Protein AF-A0A7S2QDY3-F1 (afdb_monomer_lite)

Organism: NCBI:txid1333877

Secondary structure (DSSP, 8-state):
-HHHHHHHHHHHHT--------THHHHHHHHHHHHHHHHHHHHHHHHTTTTT--TTTHHHHHHHTSTTHHHHHHHHHHHHHHHHHHHHHHTSHHHHT-TTS-HHHHHHHHHHHHHHHHHHHHHHHHHHHHHHHHHHHHHHHSTTS----S---------HHHHHHHHHHHHHH-HHHHHHHHHHHHHHHHHHHHHHHHHHH--S-SHHHHHHHHHHHHHHHHHHHHHHHHHHHHHHHHHHHH-TTSTTS----TTS-SSSSSS---

Sequence (266 aa):
WLKLRQHVLRLVKNAPSRYSMIYCFKACGSACDGCGKCCDDACKACGSCCKCCTDACLLPCKVLDRPLGSYVLMTGLLNAPVAICAGLAAASPEVTECDSQPLQAFCAADAVLGVAHIAFAFYLQARLASGLHAGGALAAAGPHAPSAVGGAAQGRDLPSAELMRRAWEILMYDVGFCMYVLLFVGSFALQCVGITWISACDPDTALPAWAAALLLVFAFAAVNFAFLWYCAQMCGSCFDCLCPRRQRAPFMPSFVLGRAAGRAAR

Structure (mmCIF, N/CA/C/O backbone):
data_AF-A0A7S2QDY3-F1
#
_entry.id   AF-A0A7S2QDY3-F1
#
loop_
_atom_site.group_PDB
_atom_site.id
_atom_site.type_symbol
_atom_site.label_atom_id
_atom_site.label_alt_id
_atom_site.label_comp_id
_atom_site.label_asym_id
_atom_site.label_entity_id
_atom_site.label_seq_id
_atom_site.pdbx_PDB_ins_code
_atom_site.Cartn_x
_atom_site.Cartn_y
_atom_site.Cartn_z
_atom_site.occupancy
_atom_site.B_iso_or_equiv
_atom_site.auth_seq_id
_atom_site.auth_comp_id
_atom_site.auth_asym_id
_atom_site.auth_atom_id
_atom_site.pdbx_PDB_model_num
ATOM 1 N N . TRP A 1 1 ? 1.514 -6.340 -58.766 1.00 56.66 1 TRP A N 1
ATOM 2 C CA . TRP A 1 1 ? 1.965 -6.498 -57.366 1.00 56.66 1 TRP A CA 1
ATOM 3 C C . TRP A 1 1 ? 2.625 -5.244 -56.772 1.00 56.66 1 TRP A C 1
ATOM 5 O O . TRP A 1 1 ? 2.055 -4.681 -55.846 1.00 56.66 1 TRP A O 1
ATOM 15 N N . LEU A 1 2 ? 3.739 -4.715 -57.309 1.00 74.94 2 LEU A N 1
ATOM 16 C CA . LEU A 1 2 ? 4.382 -3.491 -56.769 1.00 74.94 2 LEU A CA 1
ATOM 17 C C . LEU A 1 2 ? 3.472 -2.242 -56.740 1.00 74.94 2 LEU A C 1
ATOM 19 O O . LEU A 1 2 ? 3.463 -1.511 -55.751 1.00 74.94 2 LEU A O 1
ATOM 23 N N . LYS A 1 3 ? 2.655 -2.028 -57.782 1.00 71.25 3 LYS A N 1
ATOM 24 C CA . LYS A 1 3 ? 1.682 -0.918 -57.825 1.00 71.25 3 LYS A CA 1
ATOM 25 C C . LYS A 1 3 ? 0.588 -1.039 -56.752 1.00 71.25 3 LYS A C 1
ATOM 27 O O . LYS A 1 3 ? 0.197 -0.030 -56.179 1.00 71.25 3 LYS A O 1
ATOM 32 N N . LEU A 1 4 ? 0.163 -2.263 -56.423 1.00 67.75 4 LEU A N 1
ATOM 33 C CA . LEU A 1 4 ? -0.840 -2.527 -55.384 1.00 67.75 4 LEU A CA 1
ATOM 34 C C . LEU A 1 4 ? -0.277 -2.215 -53.986 1.00 67.75 4 LEU A C 1
ATOM 36 O O . LEU A 1 4 ? -0.923 -1.535 -53.195 1.00 67.75 4 LEU A O 1
ATOM 40 N N . ARG A 1 5 ? 0.983 -2.596 -53.725 1.00 79.06 5 ARG A N 1
ATOM 41 C CA . ARG A 1 5 ? 1.688 -2.287 -52.468 1.00 79.06 5 ARG A CA 1
ATOM 42 C C . ARG A 1 5 ? 1.877 -0.778 -52.261 1.00 79.06 5 ARG A C 1
ATOM 44 O O . ARG A 1 5 ? 1.679 -0.283 -51.156 1.00 79.06 5 ARG A O 1
ATOM 51 N N . GLN A 1 6 ? 2.202 -0.030 -53.319 1.00 85.25 6 GLN A N 1
ATOM 52 C CA . GLN A 1 6 ? 2.302 1.435 -53.243 1.00 85.25 6 GLN A CA 1
ATOM 53 C C . GLN A 1 6 ? 0.950 2.129 -53.032 1.00 85.25 6 GLN A C 1
ATOM 55 O O . GLN A 1 6 ? 0.915 3.205 -52.434 1.00 85.25 6 GLN A O 1
ATOM 60 N N . HIS A 1 7 ? -0.148 1.541 -53.511 1.00 76.88 7 HIS A N 1
ATOM 61 C CA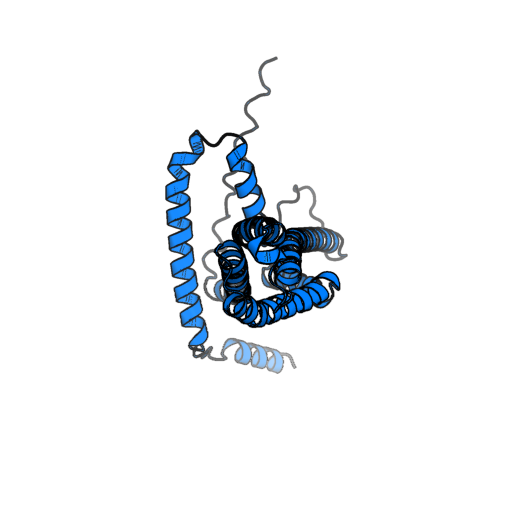 . HIS A 1 7 ? -1.487 2.092 -53.307 1.00 76.88 7 HIS A CA 1
ATOM 62 C C . HIS A 1 7 ? -1.994 1.846 -51.882 1.00 76.88 7 HIS A C 1
ATOM 64 O O . HIS A 1 7 ? -2.456 2.784 -51.238 1.00 76.88 7 HIS A O 1
ATOM 70 N N . VAL A 1 8 ? -1.783 0.643 -51.336 1.00 75.69 8 VAL A N 1
ATOM 71 C CA . VAL A 1 8 ? -2.109 0.328 -49.933 1.00 75.69 8 VAL A CA 1
ATOM 72 C C . VAL A 1 8 ? -1.314 1.218 -48.969 1.00 75.69 8 VAL A C 1
ATOM 74 O O . VAL A 1 8 ? -1.887 1.792 -48.050 1.00 75.69 8 VAL A O 1
ATOM 77 N N . LEU A 1 9 ? -0.019 1.446 -49.224 1.00 73.00 9 LEU A N 1
ATOM 78 C CA . LEU A 1 9 ? 0.796 2.350 -48.398 1.00 73.00 9 LEU A CA 1
ATOM 79 C C . LEU A 1 9 ? 0.363 3.823 -48.490 1.00 73.00 9 LEU A C 1
ATOM 81 O O . LEU A 1 9 ? 0.531 4.564 -47.523 1.00 73.00 9 LEU A O 1
ATOM 85 N N . ARG A 1 10 ? -0.201 4.262 -49.624 1.00 75.94 10 ARG A N 1
ATOM 86 C CA . ARG A 1 10 ? -0.782 5.610 -49.754 1.00 75.94 10 ARG A CA 1
ATOM 87 C C . ARG A 1 10 ? -2.113 5.738 -49.018 1.00 75.94 10 ARG A C 1
ATOM 89 O O . ARG A 1 10 ? -2.351 6.778 -48.416 1.00 75.94 10 ARG A O 1
ATOM 96 N N . LEU A 1 11 ? -2.938 4.693 -49.016 1.00 66.75 11 LEU A N 1
ATOM 97 C CA . LEU A 1 11 ? -4.200 4.679 -48.272 1.00 66.75 11 LEU A CA 1
ATOM 98 C C . LEU A 1 11 ? -3.969 4.661 -46.756 1.00 66.75 11 LEU A C 1
ATOM 100 O O . LEU A 1 11 ? -4.632 5.403 -46.041 1.00 66.75 11 LEU A O 1
ATOM 104 N N . VAL A 1 12 ? -2.964 3.921 -46.274 1.00 64.06 12 VAL A N 1
ATOM 105 C CA . VAL A 1 12 ? -2.571 3.939 -44.852 1.00 64.06 12 VAL A CA 1
ATOM 106 C C . VAL A 1 12 ? -2.029 5.313 -44.431 1.00 64.06 12 VAL A C 1
ATOM 108 O O . VAL A 1 12 ? -2.306 5.763 -43.325 1.00 64.06 12 VAL A O 1
ATOM 111 N N . LYS A 1 13 ? -1.301 6.018 -45.308 1.00 66.06 13 LYS A N 1
ATOM 112 C CA . LYS A 1 13 ? -0.766 7.362 -45.009 1.00 66.06 13 LYS A CA 1
ATOM 113 C C . LYS A 1 13 ? -1.806 8.482 -45.051 1.00 66.06 13 LYS A C 1
ATOM 115 O O . LYS A 1 13 ? -1.605 9.496 -44.392 1.00 66.06 13 LYS A O 1
ATOM 120 N N . ASN A 1 14 ? -2.881 8.311 -45.818 1.00 51.06 14 ASN A N 1
ATOM 121 C CA . ASN A 1 14 ? -3.901 9.342 -46.023 1.00 51.06 14 ASN A CA 1
ATOM 122 C C . ASN A 1 14 ? -5.196 9.078 -45.246 1.00 51.06 14 ASN A C 1
ATOM 124 O O . ASN A 1 14 ? -6.170 9.800 -45.451 1.00 51.06 14 ASN A O 1
ATOM 128 N N . ALA A 1 15 ? -5.230 8.071 -44.368 1.00 42.00 15 ALA A N 1
ATOM 129 C CA . ALA A 1 15 ? -6.352 7.874 -43.464 1.00 42.00 15 ALA A CA 1
ATOM 130 C C . ALA A 1 15 ? -6.460 9.103 -42.536 1.00 42.00 15 ALA A C 1
ATOM 132 O O . ALA A 1 15 ? -5.535 9.364 -41.761 1.00 42.00 15 ALA A O 1
ATOM 133 N N . PRO A 1 16 ? -7.539 9.903 -42.620 1.00 40.41 16 PRO A N 1
ATOM 134 C CA . PRO A 1 16 ? -7.694 11.066 -41.766 1.00 40.41 16 PRO A CA 1
ATOM 135 C C . PRO A 1 16 ? -7.832 10.602 -40.314 1.00 40.41 16 PRO A C 1
ATOM 137 O O . PRO A 1 16 ? -8.800 9.934 -39.954 1.00 40.41 16 PRO A O 1
ATOM 140 N N . SER A 1 17 ? -6.862 10.979 -39.476 1.00 42.16 17 SER A N 1
ATOM 141 C CA . SER A 1 17 ? -6.924 10.830 -38.021 1.00 42.16 17 SER A CA 1
ATOM 142 C C . SER A 1 17 ? -8.024 11.740 -37.468 1.00 42.16 17 SER A C 1
ATOM 144 O O . SER A 1 17 ? -7.783 12.864 -37.035 1.00 42.16 17 SER A O 1
ATOM 146 N N . ARG A 1 18 ? -9.274 11.279 -37.542 1.00 40.78 18 ARG A N 1
ATOM 147 C CA . ARG A 1 18 ? -10.390 11.830 -36.770 1.00 40.78 18 ARG A CA 1
ATOM 148 C C . ARG A 1 18 ? -10.654 10.915 -35.582 1.00 40.78 18 ARG A C 1
ATOM 150 O O . ARG A 1 18 ? -11.708 10.298 -35.481 1.00 40.78 18 ARG A O 1
ATOM 157 N N . TYR A 1 19 ? -9.688 10.839 -34.673 1.00 42.69 19 TYR A N 1
ATOM 158 C CA . TYR A 1 19 ? -9.983 10.428 -33.307 1.00 42.69 19 TYR A CA 1
ATOM 159 C C . TYR A 1 19 ? -10.616 11.632 -32.606 1.00 42.69 19 TYR A C 1
ATOM 161 O O . TYR A 1 19 ? -9.918 12.508 -32.100 1.00 42.69 19 TYR A O 1
ATOM 169 N N . SER A 1 20 ? -11.950 11.701 -32.601 1.00 38.06 20 SER A N 1
ATOM 170 C CA . SER A 1 20 ? -12.644 12.467 -31.565 1.00 38.06 20 SER A CA 1
ATOM 171 C C . SER A 1 20 ? -12.239 11.848 -30.232 1.00 38.06 20 SER A C 1
ATOM 173 O O . SER A 1 20 ? -12.639 10.726 -29.923 1.00 38.06 20 SER A O 1
ATOM 175 N N . MET A 1 21 ? -11.373 12.543 -29.491 1.00 36.16 21 MET A N 1
ATOM 176 C CA . MET A 1 21 ? -10.942 12.130 -28.161 1.00 36.16 21 MET A CA 1
ATOM 177 C C . MET A 1 21 ? -12.172 11.854 -27.294 1.00 36.16 21 MET A C 1
ATOM 179 O O . MET A 1 21 ? -12.998 12.737 -27.068 1.00 36.16 21 MET A O 1
ATOM 183 N N . ILE A 1 22 ? -12.280 10.618 -26.811 1.00 43.19 22 ILE A N 1
ATOM 184 C CA . ILE A 1 22 ? -13.264 10.208 -25.810 1.00 43.19 22 ILE A CA 1
ATOM 185 C C . ILE A 1 22 ? -13.051 11.104 -24.578 1.00 43.19 22 ILE A C 1
ATOM 187 O O . ILE A 1 22 ? -11.952 11.148 -24.025 1.00 43.19 22 ILE A O 1
ATOM 191 N N . TYR A 1 23 ? -14.087 11.836 -24.157 1.00 43.84 23 TYR A N 1
ATOM 192 C CA . TYR A 1 23 ? -14.016 12.877 -23.118 1.00 43.84 23 TYR A CA 1
ATOM 193 C C . TYR A 1 23 ? -13.440 12.405 -21.765 1.00 43.84 23 TYR A C 1
ATOM 195 O O . TYR A 1 23 ? -12.926 13.240 -21.020 1.00 43.84 23 TYR A O 1
ATOM 203 N N . CYS A 1 24 ? -13.426 11.096 -21.471 1.00 37.59 24 CYS A N 1
ATOM 204 C CA . CYS A 1 24 ? -12.728 10.524 -20.308 1.00 37.59 24 CYS A CA 1
ATOM 205 C C . CYS A 1 24 ? -11.244 10.923 -20.230 1.00 37.59 24 CYS A C 1
ATOM 207 O O . CYS A 1 24 ? -10.739 11.174 -19.140 1.00 37.59 24 CYS A O 1
ATOM 209 N N . PHE A 1 25 ? -10.547 11.061 -21.363 1.00 40.69 25 PHE A N 1
ATOM 210 C CA . PHE A 1 25 ? -9.119 11.408 -21.363 1.00 40.69 25 PHE A CA 1
ATOM 211 C C . PHE A 1 25 ? -8.847 12.896 -21.107 1.00 40.69 25 PHE A C 1
ATOM 213 O O . PHE A 1 25 ? -7.735 13.255 -20.724 1.00 40.69 25 PHE A O 1
ATOM 220 N N . LYS A 1 26 ? -9.854 13.773 -21.248 1.00 47.78 26 LYS A N 1
ATOM 221 C CA . LYS A 1 26 ? -9.711 15.199 -20.908 1.00 47.78 26 LYS A CA 1
ATOM 222 C C . LYS A 1 26 ? -9.622 15.401 -19.391 1.00 47.78 26 LYS A C 1
ATOM 224 O O . LYS A 1 26 ? -8.851 16.246 -18.946 1.00 47.78 26 LYS A O 1
ATOM 229 N N . ALA A 1 27 ? -10.338 14.579 -18.617 1.00 49.78 27 ALA A N 1
ATOM 230 C CA . ALA A 1 27 ? -10.238 14.549 -17.157 1.00 49.78 27 ALA A CA 1
ATOM 231 C C . ALA A 1 27 ? -8.862 14.040 -16.688 1.00 49.78 27 ALA A C 1
ATOM 233 O O . ALA A 1 27 ? -8.262 14.634 -15.792 1.00 49.78 27 ALA A O 1
ATOM 234 N N . CYS A 1 28 ? -8.316 13.009 -17.349 1.00 43.69 28 CYS A N 1
ATOM 235 C CA . CYS A 1 28 ? -6.941 12.557 -17.111 1.00 43.69 28 CYS A CA 1
ATOM 236 C C . CYS A 1 28 ? -5.916 13.653 -17.439 1.00 43.69 28 CYS A C 1
ATOM 238 O O . CYS A 1 28 ? -4.998 13.860 -16.656 1.00 43.69 28 CYS A O 1
ATOM 240 N N . GLY A 1 29 ? -6.101 14.402 -18.534 1.00 48.97 29 GLY A N 1
ATOM 241 C CA . GLY A 1 29 ? -5.249 15.548 -18.876 1.00 48.97 29 GLY A CA 1
ATOM 242 C C . GLY A 1 29 ? -5.226 16.626 -17.785 1.00 48.97 29 GLY A C 1
ATOM 243 O O . GLY A 1 29 ? -4.151 17.029 -17.351 1.00 48.97 29 GLY A O 1
ATOM 244 N N . SER A 1 30 ? -6.392 17.026 -17.262 1.00 53.69 30 SER A N 1
ATOM 245 C CA . SER A 1 30 ? -6.465 17.995 -16.155 1.00 53.69 30 SER A CA 1
ATOM 246 C C . SER A 1 30 ? -5.912 17.460 -14.829 1.00 53.69 30 SER A C 1
ATOM 248 O O . SER A 1 30 ? -5.337 18.226 -14.058 1.00 53.69 30 SER A O 1
ATOM 250 N N . ALA A 1 31 ? -6.056 16.157 -14.560 1.00 47.94 31 ALA A N 1
ATOM 251 C CA . ALA A 1 31 ? -5.457 15.522 -13.387 1.00 47.94 31 ALA A CA 1
ATOM 252 C C . ALA A 1 31 ? -3.922 15.498 -13.492 1.00 47.94 31 ALA A C 1
ATOM 254 O O . ALA A 1 31 ? -3.236 15.808 -12.520 1.00 47.94 31 ALA A O 1
ATOM 255 N N . CYS A 1 32 ? -3.379 15.220 -14.682 1.00 46.16 32 CYS A N 1
ATOM 256 C CA . CYS A 1 32 ? -1.941 15.277 -14.946 1.00 46.16 32 CYS A CA 1
ATOM 257 C C . CYS A 1 32 ? -1.373 16.702 -14.817 1.00 46.16 32 CYS A C 1
ATOM 259 O O . CYS A 1 32 ? -0.311 16.864 -14.218 1.00 46.16 32 CYS A O 1
ATOM 261 N N . ASP A 1 33 ? -2.085 17.731 -15.293 1.00 52.75 33 ASP A N 1
ATOM 262 C CA . ASP A 1 33 ? -1.679 19.138 -15.117 1.00 52.75 33 ASP A CA 1
ATOM 263 C C . ASP A 1 33 ? -1.683 19.562 -13.635 1.00 52.75 33 ASP A C 1
ATOM 265 O O . ASP A 1 33 ? -0.814 20.321 -13.194 1.00 52.75 33 ASP A O 1
ATOM 269 N N . GLY A 1 34 ? -2.638 19.054 -12.846 1.00 49.88 34 GLY A N 1
ATOM 270 C CA . GLY A 1 34 ? -2.688 19.253 -11.394 1.00 49.88 34 GLY A CA 1
ATOM 271 C C . GLY A 1 34 ? -1.523 18.577 -10.664 1.00 49.88 34 GLY A C 1
ATOM 272 O O . GLY A 1 34 ? -0.852 19.214 -9.852 1.00 49.88 34 GLY A O 1
ATOM 273 N N . CYS A 1 35 ? -1.226 17.317 -11.002 1.00 44.28 35 CYS A N 1
ATOM 274 C CA . CYS A 1 35 ? -0.083 16.588 -10.448 1.00 44.28 35 CYS A CA 1
ATOM 275 C C . CYS A 1 35 ? 1.255 17.255 -10.792 1.00 44.28 35 CYS A C 1
ATOM 277 O O . CYS A 1 35 ? 2.121 17.339 -9.925 1.00 44.28 35 CYS A O 1
ATOM 279 N N . GLY A 1 36 ? 1.408 17.779 -12.015 1.00 46.19 36 GLY A N 1
ATOM 280 C CA . GLY A 1 36 ? 2.605 18.519 -12.426 1.00 46.19 36 GLY A CA 1
ATOM 281 C C . GLY A 1 36 ? 2.873 19.732 -11.532 1.00 46.19 36 GLY A C 1
ATOM 282 O O . GLY A 1 36 ? 3.984 19.894 -11.036 1.00 46.19 36 GLY A O 1
ATOM 283 N N . LYS A 1 37 ? 1.835 20.521 -11.224 1.00 51.59 37 LYS A N 1
ATOM 284 C CA . LYS A 1 37 ? 1.952 21.675 -10.315 1.00 51.59 37 LYS A CA 1
ATOM 285 C C . LYS A 1 37 ? 2.251 21.266 -8.871 1.00 51.59 37 LYS A C 1
ATOM 287 O O . LYS A 1 37 ? 3.118 21.872 -8.252 1.00 51.59 37 LYS A O 1
ATOM 292 N N . CYS A 1 38 ? 1.601 20.220 -8.350 1.00 45.16 38 CYS A N 1
ATOM 293 C CA . CYS A 1 38 ? 1.910 19.700 -7.011 1.00 45.16 38 CYS A CA 1
ATOM 294 C C . CYS A 1 38 ? 3.358 19.203 -6.898 1.00 45.16 38 CYS A C 1
ATOM 296 O O . CYS A 1 38 ? 4.005 19.457 -5.884 1.00 45.16 38 CYS A O 1
ATOM 298 N N . CYS A 1 39 ? 3.880 18.525 -7.924 1.00 45.97 39 CYS A N 1
ATOM 299 C CA . CYS A 1 39 ? 5.280 18.107 -7.962 1.00 45.97 39 CYS A CA 1
ATOM 300 C C . CYS A 1 39 ? 6.228 19.305 -8.059 1.00 45.97 39 CYS A C 1
ATOM 302 O O . CYS A 1 39 ? 7.191 19.360 -7.302 1.00 45.97 39 CYS A O 1
ATOM 304 N N . ASP A 1 40 ? 5.940 20.287 -8.915 1.00 52.84 40 ASP A N 1
ATOM 305 C CA . ASP A 1 40 ? 6.757 21.497 -9.035 1.00 52.84 40 ASP A CA 1
ATOM 306 C C . ASP A 1 40 ? 6.798 22.290 -7.722 1.00 52.84 40 ASP A C 1
ATOM 308 O O . ASP A 1 40 ? 7.857 22.772 -7.322 1.00 52.84 40 ASP A O 1
ATOM 312 N N . ASP A 1 41 ? 5.672 22.402 -7.018 1.00 58.19 41 ASP A N 1
ATOM 313 C CA . ASP A 1 41 ? 5.590 23.139 -5.757 1.00 58.19 41 ASP A CA 1
ATOM 314 C C . ASP A 1 41 ? 6.217 22.358 -4.590 1.00 58.19 41 ASP A C 1
ATOM 316 O O . ASP A 1 41 ? 6.924 22.950 -3.770 1.00 58.19 41 ASP A O 1
ATOM 320 N N . ALA A 1 42 ? 6.091 21.025 -4.566 1.00 50.44 42 ALA A N 1
ATOM 321 C CA . ALA A 1 42 ? 6.835 20.168 -3.639 1.00 50.44 42 ALA A CA 1
ATOM 322 C C . ALA A 1 42 ? 8.355 20.227 -3.893 1.00 50.44 42 ALA A C 1
ATOM 324 O O . ALA A 1 42 ? 9.149 20.300 -2.950 1.00 50.44 42 ALA A O 1
ATOM 325 N N . CYS A 1 43 ? 8.780 20.265 -5.159 1.00 51.00 43 CYS A N 1
ATOM 326 C CA . CYS A 1 43 ? 10.183 20.419 -5.539 1.00 51.00 43 CYS A CA 1
ATOM 327 C C . CYS A 1 43 ? 10.726 21.812 -5.191 1.00 51.00 43 CYS A C 1
ATOM 329 O O . CYS A 1 43 ? 11.856 21.915 -4.716 1.00 51.00 43 CYS A O 1
ATOM 331 N N . LYS A 1 44 ? 9.934 22.881 -5.348 1.00 59.16 44 LYS A N 1
ATOM 332 C CA . LYS A 1 44 ? 10.308 24.235 -4.894 1.00 59.16 44 LYS A CA 1
ATOM 333 C C . LYS A 1 44 ? 10.430 24.310 -3.372 1.00 59.16 44 LYS A C 1
ATOM 335 O O . LYS A 1 44 ? 11.382 24.917 -2.881 1.00 59.16 44 LYS A O 1
ATOM 340 N N . ALA A 1 45 ? 9.530 23.652 -2.636 1.00 55.12 45 ALA A N 1
ATOM 341 C CA . ALA A 1 45 ? 9.620 23.529 -1.181 1.00 55.12 45 ALA A CA 1
ATOM 342 C C . A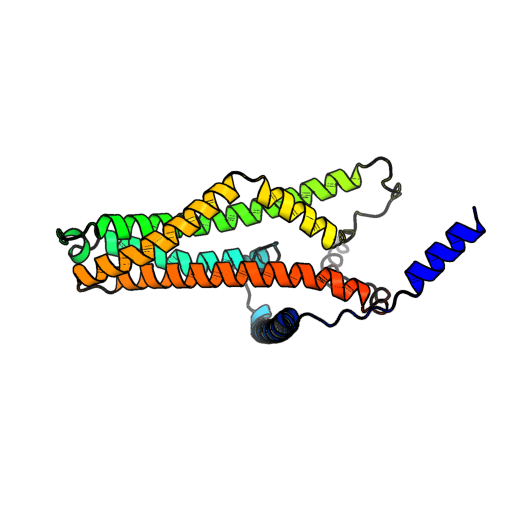LA A 1 45 ? 10.877 22.746 -0.744 1.00 55.12 45 ALA A C 1
ATOM 344 O O . ALA A 1 45 ? 11.529 23.110 0.232 1.00 55.12 45 ALA A O 1
ATOM 345 N N . CYS A 1 46 ? 11.290 21.726 -1.508 1.00 49.69 46 CYS A N 1
ATOM 346 C CA . CYS A 1 46 ? 12.536 20.988 -1.262 1.00 49.69 46 CYS A CA 1
ATOM 347 C C . CYS A 1 46 ? 13.811 21.725 -1.717 1.00 49.69 46 CYS A C 1
ATOM 349 O O . CYS A 1 46 ? 14.881 21.501 -1.145 1.00 49.69 46 CYS A O 1
ATOM 351 N N . GLY A 1 47 ? 13.732 22.619 -2.708 1.00 47.53 47 GLY A N 1
ATOM 352 C CA . GLY A 1 47 ? 14.884 23.332 -3.281 1.00 47.53 47 GLY A CA 1
ATOM 353 C C . GLY A 1 47 ? 15.641 24.222 -2.287 1.00 47.53 47 GLY A C 1
ATOM 354 O O . GLY A 1 47 ? 16.837 24.455 -2.453 1.00 47.53 47 GLY A O 1
ATOM 355 N N . SER A 1 48 ? 14.977 24.661 -1.215 1.00 49.41 48 SER A N 1
ATOM 356 C CA . SER A 1 48 ? 15.593 25.395 -0.099 1.00 49.41 48 SER A CA 1
ATOM 357 C C . SER A 1 48 ? 16.007 24.492 1.077 1.00 49.41 48 SER A C 1
ATOM 359 O O . SER A 1 48 ? 16.833 24.899 1.890 1.00 49.41 48 SER A O 1
ATOM 361 N N . CYS A 1 49 ? 15.527 23.243 1.129 1.00 44.12 49 CYS A N 1
ATOM 362 C CA . CYS A 1 49 ? 15.870 22.249 2.156 1.00 44.12 49 CYS A CA 1
ATOM 363 C C . CYS A 1 49 ? 17.124 21.416 1.795 1.00 44.12 49 CYS A C 1
ATOM 365 O O . CYS A 1 49 ? 17.858 20.959 2.670 1.00 44.12 49 CYS A O 1
ATOM 367 N N . CYS A 1 50 ? 17.442 21.293 0.500 1.00 43.38 50 CYS A N 1
ATOM 368 C CA . CYS A 1 50 ? 18.468 20.384 -0.034 1.00 43.38 50 CYS A CA 1
ATOM 369 C C . CYS A 1 50 ? 19.927 20.667 0.398 1.00 43.38 50 CYS A C 1
ATOM 371 O O . CYS A 1 50 ? 20.796 19.827 0.183 1.00 43.38 50 CYS A O 1
ATOM 373 N N . LYS A 1 51 ? 20.225 21.809 1.037 1.00 48.44 51 LYS A N 1
ATOM 374 C CA . LYS A 1 51 ? 21.550 22.061 1.645 1.00 48.44 51 LYS A CA 1
ATOM 375 C C . LYS A 1 51 ? 21.691 21.516 3.074 1.00 48.44 51 LYS A C 1
ATOM 377 O O . LYS A 1 51 ? 22.817 21.334 3.520 1.00 48.44 51 LYS A O 1
ATOM 382 N N . CYS A 1 52 ? 20.583 21.230 3.762 1.00 42.75 52 CYS A N 1
ATOM 383 C CA . CYS A 1 52 ? 20.565 20.688 5.130 1.00 42.75 52 CYS A CA 1
ATOM 384 C C . CYS A 1 52 ? 20.155 19.208 5.196 1.00 42.75 52 CYS A C 1
ATOM 386 O O . CYS A 1 52 ? 20.140 18.624 6.277 1.00 42.75 52 CYS A O 1
ATOM 388 N N . CYS A 1 53 ? 19.832 18.591 4.058 1.00 43.12 53 CYS A N 1
ATOM 389 C CA . CYS A 1 53 ? 19.458 17.185 3.959 1.00 43.12 53 CYS A CA 1
ATOM 390 C C . CYS A 1 53 ? 20.679 16.266 4.148 1.00 43.12 53 CYS A C 1
ATOM 392 O O . CYS A 1 53 ? 21.260 15.764 3.188 1.00 43.12 53 CYS A O 1
ATOM 394 N N . THR A 1 54 ? 21.051 16.047 5.408 1.00 53.28 54 THR A N 1
ATOM 395 C CA . THR A 1 54 ? 21.827 14.892 5.880 1.00 53.28 54 THR A CA 1
ATOM 396 C C . THR A 1 54 ? 21.102 13.569 5.562 1.00 53.28 54 THR A C 1
ATOM 398 O O . THR A 1 54 ? 19.958 13.565 5.095 1.00 53.28 54 THR A O 1
ATOM 401 N N . ASP A 1 55 ? 21.771 12.434 5.803 1.00 53.41 55 ASP A N 1
ATOM 402 C CA . ASP A 1 55 ? 21.410 11.067 5.374 1.00 53.41 55 ASP A CA 1
ATOM 403 C C . ASP A 1 55 ? 19.935 10.637 5.558 1.00 53.41 55 ASP A C 1
ATOM 405 O O . ASP A 1 55 ? 19.458 9.755 4.841 1.00 53.41 55 ASP A O 1
ATOM 409 N N . ALA A 1 56 ? 19.173 11.282 6.448 1.00 51.38 56 ALA A N 1
ATOM 410 C CA . ALA A 1 56 ? 17.751 11.013 6.675 1.00 51.38 56 ALA A CA 1
ATOM 411 C C . ALA A 1 56 ? 16.845 11.339 5.467 1.00 51.38 56 ALA A C 1
ATOM 413 O O . ALA A 1 56 ? 15.889 10.610 5.204 1.00 51.38 56 ALA A O 1
ATOM 414 N N . CYS A 1 57 ? 17.147 12.384 4.686 1.00 55.03 57 CYS A N 1
ATOM 415 C CA . CYS A 1 57 ? 16.368 12.725 3.483 1.00 55.03 57 CYS A CA 1
ATOM 416 C C . CYS A 1 57 ? 16.741 11.877 2.257 1.00 55.03 57 CYS A C 1
ATOM 418 O O . CYS A 1 57 ? 15.990 11.838 1.284 1.00 55.03 57 CYS A O 1
ATOM 420 N N . LEU A 1 58 ? 17.868 11.156 2.290 1.00 60.09 58 LEU A N 1
ATOM 421 C CA . LEU A 1 58 ? 18.244 10.259 1.194 1.00 60.09 58 LEU A CA 1
ATOM 422 C C . LEU A 1 58 ? 17.354 9.014 1.131 1.00 60.09 58 LEU A C 1
ATOM 424 O O . LEU A 1 58 ? 17.228 8.423 0.056 1.00 60.09 58 LEU A O 1
ATOM 428 N N . LEU A 1 59 ? 16.741 8.606 2.250 1.00 66.50 59 LEU A N 1
ATOM 429 C CA . LEU A 1 59 ? 15.929 7.390 2.291 1.00 66.50 59 LEU A CA 1
ATOM 430 C C . LEU A 1 59 ? 14.646 7.522 1.447 1.00 66.50 59 LEU A C 1
ATOM 432 O O . LEU A 1 59 ? 14.464 6.695 0.552 1.00 66.50 59 LEU A O 1
ATOM 436 N N . PRO A 1 60 ? 13.793 8.553 1.638 1.00 66.75 60 PRO A N 1
ATOM 437 C CA . PRO A 1 60 ? 12.579 8.714 0.836 1.00 66.75 60 PRO A CA 1
ATOM 438 C C . PRO A 1 60 ? 12.881 8.990 -0.639 1.00 66.75 60 PRO A C 1
ATOM 440 O O . PRO A 1 60 ? 12.232 8.415 -1.510 1.00 66.75 60 PRO A O 1
ATOM 443 N N . CYS A 1 61 ? 13.910 9.793 -0.936 1.00 70.12 61 CYS A N 1
ATOM 444 C CA . CYS A 1 61 ? 14.298 10.102 -2.315 1.00 70.12 61 CYS A CA 1
ATOM 445 C C . CYS A 1 61 ? 14.691 8.839 -3.095 1.00 70.12 61 CYS A C 1
ATOM 447 O O . CYS A 1 61 ? 14.181 8.609 -4.187 1.00 70.12 61 CYS A O 1
ATOM 449 N N . LYS A 1 62 ? 15.489 7.945 -2.493 1.00 75.19 62 LYS A N 1
ATOM 450 C CA . LYS A 1 62 ? 15.849 6.664 -3.126 1.00 75.19 62 LYS A CA 1
ATOM 451 C C . LYS A 1 62 ? 14.655 5.736 -3.354 1.00 75.19 62 LYS A C 1
ATOM 453 O O . LYS A 1 62 ? 14.706 4.901 -4.257 1.00 75.19 62 LYS A O 1
ATOM 458 N N . VAL A 1 63 ? 13.615 5.822 -2.522 1.00 78.88 63 VAL A N 1
ATOM 459 C CA . VAL A 1 63 ? 12.382 5.043 -2.714 1.00 78.88 63 VAL A CA 1
ATOM 460 C C . VAL A 1 63 ? 11.570 5.615 -3.873 1.00 78.88 63 VAL A C 1
ATOM 462 O O . VAL A 1 63 ? 11.043 4.835 -4.664 1.00 78.88 63 VAL A O 1
ATOM 465 N N . LEU A 1 64 ? 11.509 6.943 -4.008 1.00 78.81 64 LEU A N 1
ATOM 466 C CA . LEU A 1 64 ? 10.789 7.632 -5.084 1.00 78.81 64 LEU A CA 1
ATOM 467 C C . LEU A 1 64 ? 11.426 7.438 -6.467 1.00 78.81 64 LEU A C 1
ATOM 469 O O . LEU A 1 64 ? 10.695 7.391 -7.452 1.00 78.81 64 LEU A O 1
ATOM 473 N N . ASP A 1 65 ? 12.744 7.239 -6.538 1.00 77.62 65 ASP A N 1
ATOM 474 C CA . ASP A 1 65 ? 13.456 6.958 -7.797 1.00 77.62 65 ASP A CA 1
ATOM 475 C C . ASP A 1 65 ? 13.112 5.582 -8.405 1.00 77.62 65 ASP A C 1
ATOM 477 O O . ASP A 1 65 ? 13.476 5.276 -9.543 1.00 77.62 65 ASP A O 1
ATOM 481 N N . ARG A 1 66 ? 12.427 4.713 -7.653 1.00 83.12 66 ARG A N 1
ATOM 482 C CA . ARG A 1 66 ? 12.035 3.373 -8.100 1.00 83.12 66 ARG A CA 1
ATOM 483 C C . ARG A 1 66 ? 10.620 3.372 -8.688 1.00 83.12 66 ARG A C 1
ATOM 485 O O . ARG A 1 66 ? 9.760 4.128 -8.228 1.00 83.12 66 ARG A O 1
ATOM 492 N N . PRO A 1 67 ? 10.312 2.459 -9.633 1.00 82.38 67 PRO A N 1
ATOM 493 C CA . PRO A 1 67 ? 8.932 2.252 -10.066 1.00 82.38 67 PRO A CA 1
ATOM 494 C C . PRO A 1 67 ? 8.047 1.955 -8.843 1.00 82.38 67 PRO A C 1
ATOM 496 O O . PRO A 1 67 ? 8.453 1.208 -7.953 1.00 82.38 67 PRO A O 1
ATOM 499 N N . LEU A 1 68 ? 6.865 2.582 -8.778 1.00 89.75 68 LEU A N 1
ATOM 500 C CA . LEU A 1 68 ? 5.934 2.542 -7.632 1.00 89.75 68 LEU A CA 1
ATOM 501 C C . LEU A 1 68 ? 6.444 3.145 -6.311 1.00 89.75 68 LEU A C 1
ATOM 503 O O . LEU A 1 68 ? 5.815 2.943 -5.276 1.00 89.75 68 LEU A O 1
ATOM 507 N N . GLY A 1 69 ? 7.522 3.932 -6.315 1.00 90.50 69 GLY A N 1
ATOM 508 C CA . GLY A 1 69 ? 8.020 4.590 -5.102 1.00 90.50 69 GLY A CA 1
ATOM 509 C C . GLY A 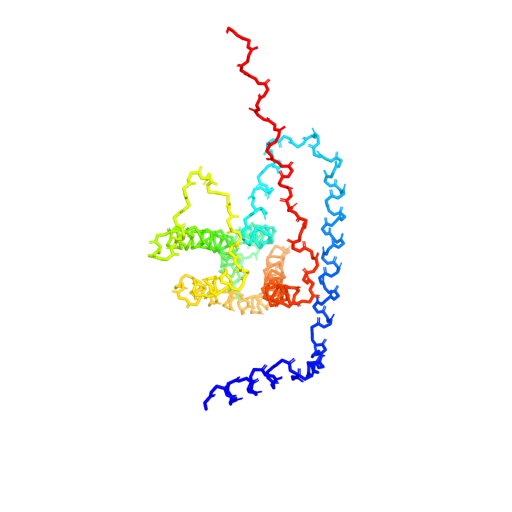1 69 ? 6.960 5.390 -4.341 1.00 90.50 69 GLY A C 1
ATOM 510 O O . GLY A 1 69 ? 6.832 5.266 -3.124 1.00 90.50 69 GLY A O 1
ATOM 511 N N . SER A 1 70 ? 6.136 6.149 -5.067 1.00 89.88 70 SER A N 1
ATOM 512 C CA . SER A 1 70 ? 5.021 6.911 -4.495 1.00 89.88 70 SER A CA 1
ATOM 513 C C . SER A 1 70 ? 3.933 6.022 -3.882 1.00 89.88 70 SER A C 1
ATOM 515 O O . SER A 1 70 ? 3.399 6.367 -2.830 1.00 89.88 70 SER A O 1
ATOM 517 N N . TYR A 1 71 ? 3.645 4.860 -4.477 1.00 93.69 71 TYR A N 1
ATOM 518 C CA . TYR A 1 71 ? 2.705 3.885 -3.917 1.00 93.69 71 TYR A CA 1
ATOM 519 C C . TYR A 1 71 ? 3.213 3.296 -2.602 1.00 93.69 71 TYR A C 1
ATOM 521 O O . TYR A 1 71 ? 2.454 3.200 -1.640 1.00 93.69 71 TYR A O 1
ATOM 529 N N . VAL A 1 72 ? 4.499 2.938 -2.534 1.00 95.56 72 VAL A N 1
ATOM 530 C CA . VAL A 1 72 ? 5.126 2.421 -1.307 1.00 95.56 72 VAL A CA 1
ATOM 531 C C . VAL A 1 72 ? 5.067 3.460 -0.192 1.00 95.56 72 VAL A C 1
ATOM 533 O O . VAL A 1 72 ? 4.661 3.136 0.923 1.00 95.56 72 VAL A O 1
ATOM 536 N N . LEU A 1 73 ? 5.402 4.717 -0.502 1.00 93.81 73 LEU A N 1
ATOM 537 C CA . LEU A 1 73 ? 5.341 5.813 0.464 1.00 93.81 73 LEU A CA 1
ATOM 538 C C . LEU A 1 73 ? 3.910 6.041 0.973 1.00 93.81 73 LEU A C 1
ATOM 540 O O . LEU A 1 73 ? 3.697 6.098 2.181 1.00 93.81 73 LEU A O 1
ATOM 544 N N . MET A 1 74 ? 2.932 6.120 0.066 1.00 95.38 74 MET A N 1
ATOM 545 C CA . MET A 1 74 ? 1.514 6.265 0.411 1.00 95.38 74 MET A CA 1
ATOM 546 C C . MET A 1 74 ? 1.018 5.094 1.268 1.00 95.38 74 MET A C 1
ATOM 548 O O . MET A 1 74 ? 0.344 5.307 2.273 1.00 95.38 74 MET A O 1
ATOM 552 N N . THR A 1 75 ? 1.381 3.863 0.899 1.00 96.75 75 THR A N 1
ATOM 553 C CA . THR A 1 75 ? 0.990 2.658 1.641 1.00 96.75 75 THR A CA 1
ATOM 554 C C . THR A 1 75 ? 1.565 2.686 3.050 1.00 96.75 75 THR A C 1
ATOM 556 O O . THR A 1 75 ? 0.817 2.474 3.998 1.00 96.75 75 THR A O 1
ATOM 559 N N . GLY A 1 76 ? 2.854 3.003 3.205 1.00 96.50 76 GLY A N 1
ATOM 560 C CA . GLY A 1 76 ? 3.495 3.141 4.513 1.00 96.50 76 GLY A CA 1
ATOM 561 C C . GLY A 1 76 ? 2.863 4.239 5.367 1.00 96.50 76 GLY A C 1
ATOM 562 O O . GLY A 1 76 ? 2.548 3.999 6.530 1.00 96.50 76 GLY A O 1
ATOM 563 N N . LEU A 1 77 ? 2.621 5.414 4.778 1.00 95.88 77 LEU A N 1
ATOM 564 C CA . LEU A 1 77 ? 2.049 6.567 5.474 1.00 95.88 77 LEU A CA 1
ATOM 565 C C . LEU A 1 77 ? 0.641 6.289 6.013 1.00 95.88 77 LEU A C 1
ATOM 567 O O . LEU A 1 77 ? 0.326 6.720 7.116 1.00 95.88 77 LEU A O 1
ATOM 571 N N . LEU A 1 78 ? -0.195 5.580 5.251 1.00 97.50 78 LEU A N 1
ATOM 572 C CA . LEU A 1 78 ? -1.574 5.297 5.654 1.00 97.50 78 LEU A CA 1
ATOM 573 C C . LEU A 1 78 ? -1.697 4.029 6.508 1.00 97.50 78 LEU A C 1
ATOM 575 O O . LEU A 1 78 ? -2.469 4.023 7.459 1.00 97.50 78 LEU A O 1
ATOM 579 N N . ASN A 1 79 ? -0.929 2.972 6.224 1.00 98.12 79 ASN A N 1
ATOM 580 C CA . ASN A 1 79 ? -1.102 1.678 6.895 1.00 98.12 79 ASN A CA 1
ATOM 581 C C . ASN A 1 79 ? -0.249 1.506 8.160 1.00 98.12 79 ASN A C 1
ATOM 583 O O . ASN A 1 79 ? -0.598 0.682 9.003 1.00 98.12 79 ASN A O 1
ATOM 587 N N . ALA A 1 80 ? 0.841 2.263 8.344 1.00 97.81 80 ALA A N 1
ATOM 588 C CA . ALA A 1 80 ? 1.604 2.182 9.594 1.00 97.81 80 ALA A CA 1
ATOM 589 C C . ALA A 1 80 ? 0.799 2.724 10.792 1.00 97.81 80 ALA A C 1
ATOM 591 O O . ALA A 1 80 ? 0.733 2.030 11.809 1.00 97.81 80 ALA A O 1
ATOM 592 N N . PRO A 1 81 ? 0.110 3.881 10.687 1.00 98.12 81 PRO A N 1
ATOM 593 C CA . PRO A 1 81 ? -0.813 4.321 11.728 1.00 98.12 81 PRO A CA 1
ATOM 594 C C . PRO A 1 81 ? -1.970 3.343 11.939 1.00 98.12 81 PRO A C 1
ATOM 596 O O . PRO A 1 81 ? -2.325 3.104 13.085 1.00 98.12 81 PRO A O 1
ATOM 599 N N . VAL A 1 82 ? -2.505 2.720 10.877 1.00 98.31 82 VAL A N 1
ATOM 600 C CA . VAL A 1 82 ? -3.530 1.666 11.018 1.00 98.31 82 VAL A CA 1
ATOM 601 C C . VAL A 1 82 ? -3.019 0.530 11.893 1.00 98.31 82 VAL A C 1
ATOM 603 O O . VAL A 1 82 ? -3.675 0.183 12.869 1.00 98.31 82 VAL A O 1
ATOM 606 N N . ALA A 1 83 ? -1.828 -0.002 11.599 1.00 98.25 83 ALA A N 1
ATOM 607 C CA . ALA A 1 83 ? -1.258 -1.108 12.361 1.00 98.25 83 ALA A CA 1
ATOM 608 C C . ALA A 1 83 ? -1.069 -0.762 13.847 1.00 98.25 83 ALA A C 1
ATOM 610 O O . ALA A 1 83 ? -1.367 -1.577 14.719 1.00 98.25 83 ALA A O 1
ATOM 611 N N . ILE A 1 84 ? -0.618 0.462 14.137 1.00 98.19 84 ILE A N 1
ATOM 612 C CA . ILE A 1 84 ? -0.418 0.948 15.507 1.00 98.19 84 ILE A CA 1
ATOM 613 C C . ILE A 1 84 ? -1.763 1.163 16.211 1.00 98.19 84 ILE A C 1
ATOM 615 O O . ILE A 1 84 ? -1.970 0.620 17.292 1.00 98.19 84 ILE A O 1
ATOM 619 N N . CYS A 1 85 ? -2.685 1.924 15.614 1.00 98.25 85 CYS A N 1
ATOM 620 C CA . CYS A 1 85 ? -3.992 2.222 16.204 1.00 98.25 85 CYS A CA 1
ATOM 621 C C . CYS A 1 85 ? -4.800 0.948 16.452 1.00 98.25 85 CYS A C 1
ATOM 623 O O . CYS A 1 85 ? -5.332 0.775 17.545 1.00 98.25 85 CYS A O 1
ATOM 625 N N . ALA A 1 86 ? -4.848 0.041 15.476 1.00 98.12 86 ALA A N 1
ATOM 626 C CA . ALA A 1 86 ? -5.567 -1.220 15.590 1.00 98.12 86 ALA A CA 1
ATOM 627 C C . ALA A 1 86 ? -4.913 -2.164 16.612 1.00 98.12 86 ALA A C 1
ATOM 629 O O . ALA A 1 86 ? -5.613 -2.794 17.399 1.00 98.12 86 ALA A O 1
ATOM 630 N N . GLY A 1 87 ? -3.576 -2.215 16.665 1.00 98.19 87 GLY A N 1
ATOM 631 C CA . GLY A 1 87 ? -2.851 -3.014 17.655 1.00 98.19 87 GLY A CA 1
ATOM 632 C C . GLY A 1 87 ? -3.049 -2.512 19.088 1.00 98.19 87 GLY A C 1
ATOM 633 O O . GLY A 1 87 ? -3.272 -3.314 19.992 1.00 98.19 87 GLY A O 1
ATOM 634 N N . LEU A 1 88 ? -3.027 -1.190 19.293 1.00 98.12 88 LEU A N 1
ATOM 635 C CA . LEU A 1 88 ? -3.336 -0.577 20.588 1.00 98.12 88 LEU A CA 1
ATOM 636 C C . LEU A 1 88 ? -4.803 -0.795 20.976 1.00 98.12 88 LEU A C 1
ATOM 638 O O . LEU A 1 88 ? -5.074 -1.135 22.122 1.00 98.12 88 LEU A O 1
ATOM 642 N N . ALA A 1 89 ? -5.732 -0.658 20.026 1.00 97.94 89 ALA A N 1
ATOM 643 C CA . ALA A 1 89 ? -7.147 -0.939 20.247 1.00 97.94 89 ALA A CA 1
ATOM 644 C C . ALA A 1 89 ? -7.395 -2.406 20.622 1.00 97.94 89 ALA A C 1
ATOM 646 O O . ALA A 1 89 ? -8.129 -2.681 21.558 1.00 97.94 89 ALA A O 1
ATOM 647 N N . ALA A 1 90 ? -6.752 -3.362 19.946 1.00 97.94 90 ALA A N 1
ATOM 648 C CA . ALA A 1 90 ? -6.904 -4.789 20.243 1.00 97.94 90 ALA A CA 1
ATOM 649 C C . ALA A 1 90 ? -6.409 -5.181 21.651 1.00 97.94 90 ALA A C 1
ATOM 651 O O . ALA A 1 90 ? -6.790 -6.235 22.165 1.00 97.94 90 ALA A O 1
ATOM 652 N N . ALA A 1 91 ? -5.550 -4.353 22.253 1.00 97.81 91 ALA A N 1
ATOM 653 C CA . ALA A 1 91 ? -5.022 -4.530 23.601 1.00 97.81 91 ALA A CA 1
ATOM 654 C C . ALA A 1 91 ? -5.771 -3.708 24.668 1.00 97.81 91 ALA A C 1
ATOM 656 O O . ALA A 1 91 ? -5.396 -3.778 25.839 1.00 97.81 91 ALA A O 1
ATOM 657 N N . SER A 1 92 ? -6.779 -2.914 24.290 1.00 97.88 92 SER A N 1
ATOM 658 C CA . SER A 1 92 ? -7.479 -2.023 25.217 1.00 97.88 92 SER A CA 1
ATOM 659 C C . SER A 1 92 ? -8.646 -2.745 25.916 1.00 97.88 92 SER A C 1
ATOM 661 O O . SER A 1 92 ? -9.383 -3.478 25.245 1.00 97.88 92 SER A O 1
ATOM 663 N N . PRO A 1 93 ? -8.842 -2.562 27.240 1.00 97.25 93 PRO A N 1
ATOM 664 C CA . PRO A 1 93 ? -9.927 -3.209 27.982 1.00 97.25 93 PRO A CA 1
ATOM 665 C C . PRO A 1 93 ? -11.305 -2.970 27.361 1.00 97.25 93 PRO A C 1
ATOM 667 O O . PRO A 1 93 ? -12.087 -3.905 27.219 1.00 97.25 93 PRO A O 1
ATOM 670 N N . GLU A 1 94 ? -11.548 -1.748 26.880 1.00 95.94 94 GLU A N 1
ATOM 671 C CA . GLU A 1 94 ? -12.817 -1.309 26.286 1.00 95.94 94 GLU A CA 1
ATOM 672 C C . GLU A 1 94 ? -13.186 -2.122 25.037 1.00 95.94 94 GLU A C 1
ATOM 674 O O . GLU A 1 94 ? -14.359 -2.333 24.742 1.00 95.94 94 GLU A O 1
ATOM 679 N N . VAL A 1 95 ? -12.183 -2.592 24.293 1.00 96.88 95 VAL A N 1
ATOM 680 C CA . VAL A 1 95 ? -12.378 -3.441 23.114 1.00 96.88 95 VAL A CA 1
ATOM 681 C C . VAL A 1 95 ? -12.461 -4.917 23.503 1.00 96.88 95 VAL A C 1
ATOM 683 O O . VAL A 1 95 ? -13.204 -5.669 22.872 1.00 96.88 95 VAL A O 1
ATOM 686 N N . THR A 1 96 ? -11.707 -5.352 24.518 1.00 97.06 96 THR A N 1
ATOM 687 C CA . THR A 1 96 ? -11.689 -6.759 24.951 1.00 97.06 96 THR A CA 1
ATOM 688 C C . THR A 1 96 ? -12.913 -7.176 25.758 1.00 97.06 96 THR A C 1
ATOM 690 O O . THR A 1 96 ? -13.276 -8.344 25.724 1.00 97.06 96 THR A O 1
ATOM 693 N N . GLU A 1 97 ? -13.551 -6.241 26.461 1.00 96.69 97 GLU A N 1
ATOM 694 C CA . GLU A 1 97 ? -14.756 -6.482 27.272 1.00 96.69 97 GLU A CA 1
ATOM 695 C C . GLU A 1 97 ? -16.048 -6.441 26.435 1.00 96.69 97 GLU A C 1
ATOM 697 O O . GLU A 1 97 ? -17.152 -6.631 26.945 1.00 96.69 97 GLU A O 1
ATOM 702 N N . CYS A 1 98 ? -15.928 -6.200 25.129 1.00 95.69 98 CYS A N 1
ATOM 703 C CA . CYS A 1 98 ? -17.061 -6.124 24.227 1.00 95.69 98 CYS A CA 1
ATOM 704 C C . CYS A 1 98 ? -17.535 -7.513 23.775 1.00 95.69 98 CYS A C 1
ATOM 706 O O . CYS A 1 98 ? -17.120 -8.020 22.735 1.00 95.69 98 CYS A O 1
ATOM 708 N N . ASP A 1 99 ? -18.447 -8.117 24.538 1.00 94.75 99 ASP A N 1
ATOM 709 C CA . ASP A 1 99 ? -18.951 -9.474 24.265 1.00 94.75 99 ASP A CA 1
ATOM 710 C C . ASP A 1 99 ? -19.963 -9.554 23.106 1.00 94.75 99 ASP A C 1
ATOM 712 O O . ASP A 1 99 ? -20.232 -10.631 22.570 1.00 94.75 99 ASP A O 1
ATOM 716 N N . SER A 1 100 ? -20.567 -8.428 22.712 1.00 91.19 100 SER A N 1
ATOM 717 C CA . SER A 1 100 ? -21.661 -8.408 21.730 1.00 91.19 100 SER A CA 1
ATOM 718 C C . SER A 1 100 ? -21.195 -8.626 20.288 1.00 91.19 100 SER A C 1
ATOM 720 O O . SER A 1 100 ? -21.989 -9.054 19.447 1.00 91.19 100 SER A O 1
ATOM 722 N N . GLN A 1 101 ? -19.929 -8.323 19.989 1.00 94.44 101 GLN A N 1
ATOM 723 C CA . GLN A 1 101 ? -19.331 -8.393 18.656 1.00 94.44 101 GLN A CA 1
ATOM 724 C C . GLN A 1 101 ? -17.855 -8.794 18.761 1.00 94.44 101 GLN A C 1
ATOM 726 O O . GLN A 1 101 ? -17.199 -8.458 19.742 1.00 94.44 101 GLN A O 1
ATOM 731 N N . PRO A 1 102 ? -17.271 -9.439 17.737 1.00 96.25 102 PRO A N 1
ATOM 732 C CA . PRO A 1 102 ? -15.864 -9.844 17.750 1.00 96.25 102 PRO A CA 1
ATOM 733 C C . PRO A 1 102 ? -14.905 -8.658 17.495 1.00 96.25 102 PRO A C 1
ATOM 735 O O . PRO A 1 102 ? -14.024 -8.736 16.634 1.00 96.25 102 PRO A O 1
ATOM 738 N N . LEU A 1 103 ? -15.060 -7.544 18.224 1.00 97.00 103 LEU A N 1
ATOM 739 C CA . LEU A 1 103 ? -14.332 -6.295 17.976 1.00 97.00 103 LEU A CA 1
ATOM 740 C C . LEU A 1 103 ? -12.823 -6.444 18.210 1.00 97.00 103 LEU A C 1
ATOM 742 O O . LEU A 1 103 ? -12.025 -5.914 17.439 1.00 97.00 103 LEU A O 1
ATOM 746 N N . GLN A 1 104 ? -12.412 -7.226 19.210 1.00 97.44 104 GLN A N 1
ATOM 747 C CA . GLN A 1 104 ? -10.995 -7.521 19.428 1.00 97.44 104 GLN A CA 1
ATOM 748 C C . GLN A 1 104 ? -10.372 -8.239 18.222 1.00 97.44 104 GLN A C 1
ATOM 750 O O . GLN A 1 104 ? -9.299 -7.853 17.755 1.00 97.44 104 GLN A O 1
ATOM 755 N N . ALA A 1 105 ? -11.049 -9.265 17.695 1.00 97.56 105 ALA A N 1
ATOM 756 C CA . ALA A 1 105 ? -10.575 -10.010 16.531 1.00 97.56 105 ALA A CA 1
ATOM 757 C C . ALA A 1 105 ? -10.523 -9.121 15.281 1.00 97.56 105 ALA A C 1
ATOM 759 O O . ALA A 1 105 ? -9.591 -9.233 14.487 1.00 97.56 105 ALA A O 1
ATOM 760 N N . PHE A 1 106 ? -11.485 -8.208 15.140 1.00 98.00 106 PHE A N 1
ATOM 761 C CA . PHE A 1 106 ? -11.488 -7.188 14.099 1.00 98.00 106 PHE A CA 1
ATOM 762 C C . PHE A 1 106 ? -10.267 -6.258 14.190 1.00 98.00 106 PHE A C 1
ATOM 764 O O . PHE A 1 106 ? -9.505 -6.164 13.231 1.00 98.00 106 PHE A O 1
ATOM 771 N N . CYS A 1 107 ? -10.010 -5.648 15.352 1.00 98.25 107 CYS A N 1
ATOM 772 C CA . CYS A 1 107 ? -8.840 -4.787 15.559 1.00 98.25 107 CYS A CA 1
ATOM 773 C C . CYS A 1 107 ? -7.520 -5.548 15.336 1.00 98.25 107 CYS A C 1
ATOM 775 O O . CYS A 1 107 ? -6.583 -5.028 14.730 1.00 98.25 107 CYS A O 1
ATOM 777 N N . ALA A 1 108 ? -7.440 -6.809 15.771 1.00 98.19 108 ALA A N 1
ATOM 778 C CA . ALA A 1 108 ? -6.277 -7.652 15.508 1.00 98.19 108 ALA A CA 1
ATOM 779 C C . ALA A 1 108 ? -6.094 -7.930 14.003 1.00 98.19 108 ALA A C 1
ATOM 781 O O . ALA A 1 108 ? -4.971 -7.865 13.496 1.00 98.19 108 ALA A O 1
ATOM 782 N N . ALA A 1 109 ? -7.183 -8.198 13.274 1.00 98.12 109 ALA A N 1
ATOM 783 C CA . ALA A 1 109 ? -7.151 -8.381 11.826 1.00 98.12 109 ALA A CA 1
ATOM 784 C C . ALA A 1 109 ? -6.687 -7.106 11.104 1.00 98.12 109 ALA A C 1
ATOM 786 O O . ALA A 1 109 ? -5.824 -7.192 10.232 1.00 98.12 109 ALA A O 1
ATOM 787 N N . ASP A 1 110 ? -7.166 -5.931 11.513 1.00 98.31 110 ASP A N 1
ATOM 788 C CA . ASP A 1 110 ? -6.742 -4.637 10.965 1.00 98.31 110 ASP A CA 1
ATOM 789 C C . ASP A 1 110 ? -5.253 -4.367 11.169 1.00 98.31 110 ASP A C 1
ATOM 791 O O . ASP A 1 110 ? -4.567 -3.905 10.251 1.00 98.31 110 ASP A O 1
ATOM 795 N N . ALA A 1 111 ? -4.719 -4.716 12.342 1.00 98.50 111 ALA A N 1
ATOM 796 C CA . ALA A 1 111 ? -3.291 -4.600 12.604 1.00 98.50 111 ALA A CA 1
ATOM 797 C C . ALA A 1 111 ? -2.469 -5.467 11.634 1.00 98.50 111 ALA A C 1
ATOM 799 O O . ALA A 1 111 ? -1.494 -4.997 11.035 1.00 98.50 111 ALA A O 1
ATOM 800 N N . VAL A 1 112 ? -2.891 -6.721 11.430 1.00 98.25 112 VAL A N 1
ATOM 801 C CA . VAL A 1 112 ? -2.253 -7.648 10.483 1.00 98.25 112 VAL A CA 1
ATOM 802 C C . VAL A 1 112 ? -2.380 -7.142 9.046 1.00 98.25 112 VAL A C 1
ATOM 804 O O . VAL A 1 112 ? -1.398 -7.174 8.303 1.00 98.25 112 VAL A O 1
ATOM 807 N N . LEU A 1 113 ? -3.551 -6.637 8.652 1.00 98.25 113 LEU A N 1
ATOM 808 C CA . LEU A 1 113 ? -3.797 -6.095 7.316 1.00 98.25 113 LEU A CA 1
ATOM 809 C C . LEU A 1 113 ? -2.933 -4.865 7.032 1.00 98.25 113 LEU A C 1
ATOM 811 O O . LEU A 1 113 ? -2.336 -4.788 5.957 1.00 98.25 113 LEU A O 1
ATOM 815 N N . GLY A 1 114 ? -2.785 -3.949 7.994 1.00 98.25 114 GLY A N 1
ATOM 816 C CA . GLY A 1 114 ? -1.903 -2.789 7.857 1.00 98.25 114 GLY A CA 1
ATOM 817 C C . GLY A 1 114 ? -0.455 -3.202 7.569 1.00 98.25 114 GLY A C 1
ATOM 818 O O . GLY A 1 114 ? 0.159 -2.728 6.609 1.00 98.25 114 GLY A O 1
ATOM 819 N N . VAL A 1 115 ? 0.077 -4.164 8.331 1.00 98.25 115 VAL A N 1
ATOM 820 C CA . VAL A 1 115 ? 1.423 -4.720 8.094 1.00 98.25 115 VAL A CA 1
ATOM 821 C C . VAL A 1 115 ? 1.501 -5.439 6.745 1.00 98.25 115 VAL A C 1
ATOM 823 O O . VAL A 1 115 ? 2.464 -5.242 5.997 1.00 98.25 115 VAL A O 1
ATOM 826 N N . ALA A 1 116 ? 0.486 -6.234 6.399 1.00 97.88 116 ALA A N 1
ATOM 827 C CA . ALA A 1 116 ? 0.430 -6.959 5.135 1.00 97.88 116 ALA A CA 1
ATOM 828 C C . ALA A 1 116 ? 0.443 -6.007 3.931 1.00 97.88 116 ALA A C 1
ATOM 830 O O . ALA A 1 116 ? 1.220 -6.226 3.003 1.00 97.88 116 ALA A O 1
ATOM 831 N N . HIS A 1 117 ? -0.335 -4.919 3.945 1.00 98.12 117 HIS A N 1
ATOM 832 C CA . HIS A 1 117 ? -0.330 -3.934 2.861 1.00 98.12 117 HIS A CA 1
ATOM 833 C C . HIS A 1 117 ? 1.050 -3.286 2.683 1.00 98.12 117 HIS A C 1
ATOM 835 O O . HIS A 1 117 ? 1.517 -3.176 1.547 1.00 98.12 117 HIS A O 1
ATOM 841 N N . ILE A 1 118 ? 1.738 -2.933 3.776 1.00 97.88 118 ILE A N 1
ATOM 842 C CA . ILE A 1 118 ? 3.108 -2.391 3.729 1.00 97.88 118 ILE A CA 1
ATOM 843 C C . ILE A 1 118 ? 4.071 -3.408 3.111 1.00 97.88 118 ILE A C 1
ATOM 845 O O . ILE A 1 118 ? 4.793 -3.083 2.164 1.00 97.88 118 ILE A O 1
ATOM 849 N N . ALA A 1 119 ? 4.065 -4.645 3.613 1.00 97.00 119 ALA A N 1
ATOM 850 C CA . ALA A 1 119 ? 4.929 -5.710 3.114 1.00 97.00 119 ALA A CA 1
ATOM 851 C C . ALA A 1 119 ? 4.691 -5.976 1.618 1.00 97.00 119 ALA A C 1
ATOM 853 O O . ALA A 1 119 ? 5.645 -6.063 0.840 1.00 97.00 119 ALA A O 1
ATOM 854 N N . PHE A 1 120 ? 3.425 -6.021 1.192 1.00 96.81 120 PHE A N 1
ATOM 855 C CA . PHE A 1 120 ? 3.065 -6.210 -0.209 1.00 96.81 120 PHE A CA 1
ATOM 856 C C . PHE A 1 120 ? 3.475 -5.034 -1.098 1.00 96.81 120 PHE A C 1
ATOM 858 O O . PHE A 1 120 ? 3.905 -5.258 -2.227 1.00 96.81 120 PHE A O 1
ATOM 865 N N . ALA A 1 121 ? 3.420 -3.789 -0.619 1.00 96.06 121 ALA A N 1
ATOM 866 C CA . ALA A 1 121 ? 3.899 -2.653 -1.405 1.00 96.06 121 ALA A CA 1
ATOM 867 C C . ALA A 1 121 ? 5.402 -2.766 -1.716 1.00 96.06 121 ALA A C 1
ATOM 869 O O . ALA A 1 121 ? 5.811 -2.585 -2.868 1.00 96.06 121 ALA A O 1
ATOM 870 N N . PHE A 1 122 ? 6.219 -3.147 -0.726 1.00 95.50 122 PHE A N 1
ATOM 871 C CA . PHE A 1 122 ? 7.643 -3.424 -0.949 1.00 95.50 122 PHE A CA 1
ATOM 872 C C . PHE A 1 122 ? 7.866 -4.631 -1.863 1.00 95.50 122 PHE A C 1
ATOM 874 O O . PHE A 1 122 ? 8.729 -4.577 -2.742 1.00 95.50 122 PHE A O 1
ATOM 881 N N . TYR A 1 123 ? 7.076 -5.694 -1.694 1.00 95.62 123 TYR A N 1
ATOM 882 C CA . TYR A 1 123 ? 7.114 -6.870 -2.561 1.00 95.62 123 TYR A CA 1
ATOM 883 C C . TYR A 1 123 ? 6.861 -6.505 -4.030 1.00 95.62 123 TYR A C 1
ATOM 885 O O . TYR A 1 123 ? 7.674 -6.846 -4.889 1.00 95.62 123 TYR A O 1
ATOM 893 N N . LEU A 1 124 ? 5.792 -5.756 -4.324 1.00 93.06 124 LEU A N 1
ATOM 894 C CA . LEU A 1 124 ? 5.444 -5.353 -5.691 1.00 93.06 124 LEU A CA 1
ATOM 895 C C . LEU A 1 124 ? 6.520 -4.464 -6.315 1.00 93.06 124 LEU A C 1
ATOM 897 O O . LEU A 1 124 ? 6.911 -4.679 -7.465 1.00 93.06 124 LEU A O 1
ATOM 901 N N . GLN A 1 125 ? 7.056 -3.511 -5.548 1.00 93.12 125 GLN A N 1
ATOM 902 C CA . GLN A 1 125 ? 8.166 -2.677 -6.003 1.00 93.12 125 GLN A CA 1
ATOM 903 C C . GLN A 1 125 ? 9.413 -3.516 -6.322 1.00 93.12 125 GLN A C 1
ATOM 905 O O . GLN A 1 125 ? 10.022 -3.336 -7.380 1.00 93.12 125 GLN A O 1
ATOM 910 N N . ALA A 1 126 ? 9.792 -4.440 -5.433 1.00 92.50 126 ALA A N 1
ATOM 911 C CA . ALA A 1 126 ? 10.940 -5.318 -5.642 1.00 92.50 126 ALA A CA 1
ATOM 912 C C . ALA A 1 126 ? 10.737 -6.209 -6.872 1.00 92.50 126 ALA A C 1
ATOM 914 O O . ALA A 1 126 ? 11.640 -6.335 -7.701 1.00 92.50 126 ALA A O 1
ATOM 915 N N . ARG A 1 127 ? 9.536 -6.773 -7.036 1.00 92.69 127 ARG A N 1
ATOM 916 C CA . ARG A 1 127 ? 9.225 -7.682 -8.137 1.00 92.69 127 ARG A CA 1
ATOM 917 C C . ARG A 1 127 ? 9.294 -6.992 -9.492 1.00 92.69 127 ARG A C 1
ATOM 919 O O . ARG A 1 127 ? 9.903 -7.527 -10.420 1.00 92.69 127 ARG A O 1
ATOM 926 N N . LEU A 1 128 ? 8.751 -5.781 -9.589 1.00 89.69 128 LEU A N 1
ATOM 927 C CA . LEU A 1 128 ? 8.826 -4.979 -10.809 1.00 89.69 128 LEU A CA 1
ATOM 928 C C . LEU A 1 128 ? 10.253 -4.526 -11.108 1.00 89.69 128 LEU A C 1
ATOM 930 O O . LEU A 1 128 ? 10.694 -4.651 -12.248 1.00 89.69 128 LEU A O 1
ATOM 934 N N . ALA A 1 129 ? 11.010 -4.085 -10.099 1.00 88.88 129 ALA A N 1
ATOM 935 C CA . ALA A 1 129 ? 12.416 -3.731 -10.285 1.00 88.88 129 ALA A CA 1
ATOM 936 C C . ALA A 1 129 ? 13.229 -4.925 -10.821 1.00 88.88 129 ALA A C 1
ATOM 938 O O . ALA A 1 129 ? 13.937 -4.797 -11.822 1.00 88.88 129 ALA A O 1
ATOM 939 N N . SER A 1 130 ? 13.079 -6.109 -10.218 1.00 90.31 130 SER A N 1
ATOM 940 C CA . SER A 1 130 ? 13.755 -7.326 -10.680 1.00 90.31 130 SER A CA 1
ATOM 941 C C . SER A 1 130 ? 13.351 -7.723 -12.102 1.00 90.31 130 SER A C 1
ATOM 943 O O . SER A 1 130 ? 14.219 -8.070 -12.904 1.00 90.31 130 SER A O 1
ATOM 945 N N . GLY A 1 131 ? 12.061 -7.640 -12.442 1.00 88.19 131 GLY A N 1
ATOM 946 C CA . GLY A 1 131 ? 11.571 -7.974 -13.781 1.00 88.19 131 GLY A CA 1
ATOM 947 C C . GLY A 1 131 ? 12.101 -7.040 -14.873 1.00 88.19 131 GLY A C 1
ATOM 948 O O . GLY A 1 131 ? 12.474 -7.496 -15.957 1.00 88.19 131 GLY A O 1
ATOM 949 N N . LEU A 1 132 ? 12.229 -5.745 -14.570 1.00 84.12 132 LEU A N 1
ATOM 950 C CA . LEU A 1 132 ? 12.818 -4.764 -15.484 1.00 84.12 132 LEU A CA 1
ATOM 951 C C . LEU A 1 132 ? 14.307 -5.032 -15.740 1.00 84.12 132 LEU A C 1
ATOM 953 O O . LEU A 1 132 ? 14.745 -5.014 -16.893 1.00 84.12 132 LEU A O 1
ATOM 957 N N . HIS A 1 133 ? 15.075 -5.344 -14.692 1.00 86.31 133 HIS A N 1
ATOM 958 C CA . HIS A 1 133 ? 16.494 -5.682 -14.833 1.00 86.31 133 HIS A CA 1
ATOM 959 C C . HIS A 1 133 ? 16.709 -6.975 -15.632 1.00 86.31 133 HIS A C 1
ATOM 961 O O . HIS A 1 133 ? 17.539 -6.999 -16.545 1.00 86.31 133 HIS A O 1
ATOM 967 N N . ALA A 1 134 ? 15.930 -8.024 -15.347 1.00 85.88 134 ALA A N 1
ATOM 968 C CA . ALA A 1 134 ? 16.004 -9.291 -16.076 1.00 85.88 134 ALA A CA 1
ATOM 969 C C . ALA A 1 134 ? 15.675 -9.107 -17.567 1.00 85.88 134 ALA A C 1
ATOM 971 O O . ALA A 1 134 ? 16.374 -9.617 -18.446 1.00 85.88 134 ALA A O 1
ATOM 972 N N . GLY A 1 135 ? 14.652 -8.305 -17.861 1.00 80.31 135 GLY A N 1
ATOM 973 C CA . GLY A 1 135 ? 14.268 -7.995 -19.229 1.00 80.31 135 GLY A CA 1
ATOM 974 C C . GLY A 1 135 ? 15.319 -7.186 -20.002 1.00 80.31 135 GLY A C 1
ATOM 975 O O . GLY A 1 135 ? 15.429 -7.345 -21.222 1.00 80.31 135 GLY A O 1
ATOM 976 N N . GLY A 1 136 ? 16.077 -6.316 -19.330 1.00 79.00 136 GLY A N 1
ATOM 977 C CA . GLY A 1 136 ? 17.184 -5.574 -19.943 1.00 79.00 136 GLY A CA 1
ATOM 978 C C . GLY A 1 136 ? 18.347 -6.487 -20.341 1.00 79.00 136 GLY A C 1
ATOM 979 O O . GLY A 1 136 ? 18.879 -6.364 -21.443 1.00 79.00 136 GLY A O 1
ATOM 980 N N . ALA A 1 137 ? 18.683 -7.458 -19.487 1.00 79.56 137 ALA A N 1
ATOM 981 C CA . ALA A 1 137 ? 19.737 -8.434 -19.760 1.00 79.56 137 ALA A CA 1
ATOM 982 C C . ALA A 1 137 ? 19.402 -9.338 -20.961 1.00 79.56 137 ALA A C 1
ATOM 984 O O . ALA A 1 137 ? 20.242 -9.544 -21.834 1.00 79.56 137 ALA A O 1
ATOM 985 N N . LEU A 1 138 ? 18.155 -9.818 -21.056 1.00 75.12 138 LEU A N 1
ATOM 986 C CA . LEU A 1 138 ? 17.700 -10.630 -22.192 1.00 75.12 138 LEU A CA 1
ATOM 987 C C . LEU A 1 138 ? 17.701 -9.845 -23.510 1.00 75.12 138 LEU A C 1
ATOM 989 O O . LEU A 1 138 ? 18.111 -10.373 -24.542 1.00 75.12 138 LEU A O 1
ATOM 993 N N . ALA A 1 139 ? 17.290 -8.573 -23.479 1.00 74.38 139 ALA A N 1
ATOM 994 C CA . ALA A 1 139 ? 17.336 -7.713 -24.660 1.00 74.38 139 ALA A CA 1
ATOM 995 C C . ALA A 1 139 ? 18.778 -7.475 -25.149 1.00 74.38 139 ALA A C 1
ATOM 997 O O . ALA A 1 139 ? 19.005 -7.374 -26.353 1.00 74.38 139 ALA A O 1
ATOM 998 N N . ALA A 1 140 ? 19.750 -7.431 -24.232 1.00 74.94 140 ALA A N 1
ATOM 999 C CA . ALA A 1 140 ? 21.168 -7.302 -24.563 1.00 74.94 140 ALA A CA 1
ATOM 1000 C C . ALA A 1 140 ? 21.785 -8.590 -25.148 1.00 74.94 140 ALA A C 1
ATOM 1002 O O . ALA A 1 140 ? 22.767 -8.505 -25.881 1.00 74.94 140 ALA A O 1
ATOM 1003 N N . ALA A 1 141 ? 21.214 -9.764 -24.858 1.00 76.19 141 ALA A N 1
ATOM 1004 C CA . ALA A 1 141 ? 21.730 -11.067 -25.290 1.00 76.19 141 ALA A CA 1
ATOM 1005 C C . ALA A 1 141 ? 21.144 -11.584 -26.624 1.00 76.19 141 ALA A C 1
ATOM 1007 O O . ALA A 1 141 ? 21.551 -12.641 -27.105 1.00 76.19 141 ALA A O 1
ATOM 1008 N N . GLY A 1 142 ? 20.174 -10.885 -27.224 1.00 79.12 142 GLY A N 1
ATOM 1009 C CA . GLY A 1 142 ? 19.505 -11.345 -28.445 1.00 79.12 142 GLY A CA 1
ATOM 1010 C C . GLY A 1 142 ? 20.425 -11.382 -29.686 1.00 79.12 142 GLY A C 1
ATOM 1011 O O . GLY A 1 142 ? 21.273 -10.507 -29.842 1.00 79.12 142 GLY A O 1
ATOM 1012 N N . PRO A 1 143 ? 20.222 -12.319 -30.636 1.00 76.50 143 PRO A N 1
ATOM 1013 C CA . PRO A 1 143 ? 21.074 -12.519 -31.827 1.00 76.50 143 PRO A CA 1
ATOM 1014 C C . PRO A 1 143 ? 21.056 -11.362 -32.843 1.00 76.50 143 PRO A C 1
ATOM 1016 O O . PRO A 1 143 ? 21.848 -11.340 -33.783 1.00 76.50 143 PRO A O 1
ATOM 1019 N N . HIS A 1 144 ? 20.161 -10.390 -32.660 1.00 65.62 144 HIS A N 1
ATOM 1020 C CA . HIS A 1 144 ? 20.107 -9.146 -33.432 1.00 65.62 144 HIS A CA 1
ATOM 1021 C C . HIS A 1 144 ? 20.509 -7.918 -32.611 1.00 65.62 144 HIS A C 1
ATOM 1023 O O . HIS A 1 144 ? 20.272 -6.791 -33.049 1.00 65.62 144 HIS A O 1
ATOM 1029 N N . ALA A 1 145 ? 21.103 -8.106 -31.427 1.00 66.50 145 ALA A N 1
ATOM 1030 C CA . ALA A 1 145 ? 21.718 -7.010 -30.702 1.00 66.50 145 ALA A CA 1
ATOM 1031 C C . ALA A 1 145 ? 22.835 -6.439 -31.593 1.00 66.50 145 ALA A C 1
ATOM 1033 O O . ALA A 1 145 ? 23.782 -7.164 -31.912 1.00 66.50 145 ALA A O 1
ATOM 1034 N N . PRO A 1 146 ? 22.735 -5.179 -32.059 1.00 63.97 146 PRO A N 1
ATOM 1035 C CA . PRO A 1 146 ? 23.814 -4.578 -32.824 1.00 63.97 146 PRO A CA 1
ATOM 1036 C C . PRO A 1 146 ? 25.062 -4.630 -31.948 1.00 63.97 146 PRO A C 1
ATOM 1038 O O . PRO A 1 146 ? 25.031 -4.114 -30.831 1.00 63.97 146 PRO A O 1
ATOM 1041 N N . SER A 1 147 ? 26.118 -5.295 -32.427 1.00 61.72 147 SER A N 1
ATOM 1042 C CA . SER A 1 147 ? 27.393 -5.414 -31.724 1.00 61.72 147 SER A CA 1
ATOM 1043 C C . SER A 1 147 ? 27.920 -4.017 -31.414 1.00 61.72 147 SER A C 1
ATOM 1045 O O . SER A 1 147 ? 28.522 -3.352 -32.255 1.00 61.72 147 SER A O 1
ATOM 1047 N N . ALA A 1 148 ? 27.628 -3.541 -30.207 1.00 55.66 148 ALA A N 1
ATOM 1048 C CA . ALA A 1 148 ? 28.093 -2.266 -29.708 1.00 55.66 148 ALA A CA 1
ATOM 1049 C C . ALA A 1 148 ? 29.565 -2.445 -29.339 1.00 55.66 148 ALA A C 1
ATOM 1051 O O . ALA A 1 148 ? 29.914 -2.843 -28.231 1.00 55.66 148 ALA A O 1
ATOM 1052 N N . VAL A 1 149 ? 30.434 -2.202 -30.315 1.00 60.34 149 VAL A N 1
ATOM 1053 C CA . VAL A 1 149 ? 31.875 -2.119 -30.107 1.00 60.34 149 VAL A CA 1
ATOM 1054 C C . VAL A 1 149 ? 32.147 -0.900 -29.213 1.00 60.34 149 VAL A C 1
ATOM 1056 O O . VAL A 1 149 ? 32.078 0.239 -29.662 1.00 60.34 149 VAL A O 1
ATOM 1059 N N . GLY A 1 150 ? 32.417 -1.143 -27.928 1.00 52.53 150 GLY A N 1
ATOM 1060 C CA . GLY A 1 150 ? 33.251 -0.273 -27.084 1.00 52.53 150 GLY A CA 1
ATOM 1061 C C . GLY A 1 150 ? 32.609 0.897 -26.323 1.00 52.53 150 GLY A C 1
ATOM 1062 O O . GLY A 1 150 ? 33.340 1.621 -25.655 1.00 52.53 150 GLY A O 1
ATOM 1063 N N . GLY A 1 151 ? 31.290 1.102 -26.358 1.00 53.91 151 GLY A N 1
ATOM 1064 C CA . GLY A 1 151 ? 30.632 2.163 -25.579 1.00 53.91 151 GLY A CA 1
ATOM 1065 C C . GLY A 1 151 ? 29.999 1.626 -24.297 1.00 53.91 151 GLY A C 1
ATOM 1066 O O . GLY A 1 151 ? 29.158 0.734 -24.377 1.00 53.91 151 GLY A O 1
ATOM 1067 N N . ALA A 1 152 ? 30.379 2.159 -23.129 1.00 55.81 152 ALA A N 1
ATOM 1068 C CA . ALA A 1 152 ? 29.740 1.858 -21.844 1.00 55.81 152 ALA A CA 1
ATOM 1069 C C . ALA A 1 152 ? 28.210 1.880 -21.987 1.00 55.81 152 ALA A C 1
ATOM 1071 O O . ALA A 1 152 ? 27.680 2.794 -22.615 1.00 55.81 152 ALA A O 1
ATOM 1072 N N . ALA A 1 153 ? 27.535 0.863 -21.438 1.00 52.03 153 ALA A N 1
ATOM 1073 C CA . ALA A 1 153 ? 26.093 0.634 -21.515 1.00 52.03 153 ALA A CA 1
ATOM 1074 C C . ALA A 1 153 ? 25.293 1.829 -20.967 1.00 52.03 153 ALA A C 1
ATOM 1076 O O . ALA A 1 153 ? 24.826 1.840 -19.831 1.00 52.03 153 ALA A O 1
ATOM 1077 N N . GLN A 1 154 ? 25.168 2.868 -21.780 1.00 51.59 154 GLN A N 1
ATOM 1078 C CA . GLN A 1 154 ? 24.348 4.025 -21.506 1.00 51.59 154 GLN A CA 1
ATOM 1079 C C . GLN A 1 154 ? 22.919 3.581 -21.793 1.00 51.59 154 GLN A C 1
ATOM 1081 O O . GLN A 1 154 ? 22.613 3.180 -22.918 1.00 51.59 154 GLN A O 1
ATOM 1086 N N . GLY A 1 155 ? 22.104 3.532 -20.735 1.00 55.41 155 GLY A N 1
ATOM 1087 C CA . GLY A 1 155 ? 20.757 2.975 -20.740 1.00 55.41 155 GLY A CA 1
ATOM 1088 C C . GLY A 1 155 ? 19.975 3.444 -21.956 1.00 55.41 155 GLY A C 1
ATOM 1089 O O . GLY A 1 155 ? 19.565 4.596 -22.032 1.00 55.41 155 GLY A O 1
ATOM 1090 N N . ARG A 1 156 ? 19.791 2.550 -22.932 1.00 59.25 156 ARG A N 1
ATOM 1091 C CA . ARG A 1 156 ? 18.769 2.768 -23.946 1.00 59.25 156 ARG A CA 1
ATOM 1092 C C . ARG A 1 156 ? 17.447 2.674 -23.215 1.00 59.25 156 ARG A C 1
ATOM 1094 O O . ARG A 1 156 ? 17.088 1.588 -22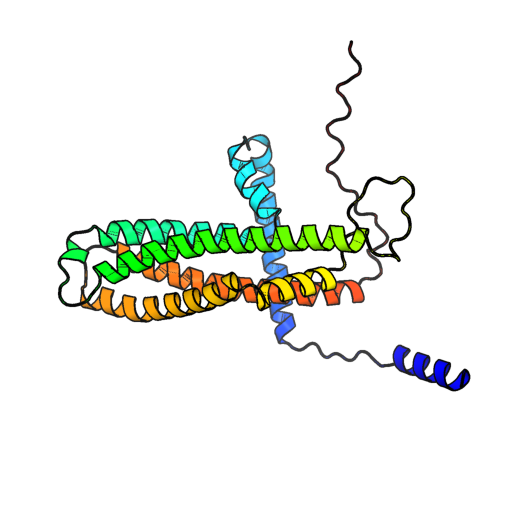.759 1.00 59.25 156 ARG A O 1
ATOM 1101 N N . ASP A 1 157 ? 16.771 3.809 -23.109 1.00 63.91 157 ASP A N 1
ATOM 1102 C CA . ASP A 1 157 ? 15.394 3.878 -22.654 1.00 63.91 157 ASP A CA 1
ATOM 1103 C C . ASP A 1 157 ? 14.586 2.868 -23.473 1.00 63.91 157 ASP A C 1
ATOM 1105 O O . ASP A 1 157 ? 14.435 2.994 -24.693 1.00 63.91 157 ASP A O 1
ATOM 1109 N N . LEU A 1 158 ? 14.153 1.791 -22.814 1.00 70.50 158 LEU A N 1
ATOM 1110 C CA . LEU A 1 158 ? 13.218 0.855 -23.418 1.00 70.50 158 LEU A CA 1
ATOM 1111 C C . LEU A 1 158 ? 11.954 1.654 -23.751 1.00 70.50 158 LEU A C 1
ATOM 1113 O O . LEU A 1 158 ? 11.499 2.424 -22.900 1.00 70.50 158 LEU A O 1
ATOM 1117 N N . PRO A 1 159 ? 11.377 1.491 -24.954 1.00 78.50 159 PRO A N 1
ATOM 1118 C CA . PRO A 1 159 ? 10.135 2.169 -25.286 1.00 78.50 159 PRO A CA 1
ATOM 1119 C C . PRO A 1 159 ? 9.094 1.861 -24.203 1.00 78.50 159 PRO A C 1
ATOM 1121 O O . PRO A 1 159 ? 8.926 0.705 -23.805 1.00 78.50 159 PRO A O 1
ATOM 1124 N N . SER A 1 160 ? 8.419 2.902 -23.718 1.00 73.88 160 SER A N 1
ATOM 1125 C CA . SER A 1 160 ? 7.441 2.861 -22.618 1.00 73.88 160 SER A CA 1
ATOM 1126 C C . SER A 1 160 ? 6.404 1.740 -22.783 1.00 73.88 160 SER A C 1
ATOM 1128 O O . SER A 1 160 ? 6.066 1.052 -21.821 1.00 73.88 160 SER A O 1
ATOM 1130 N N . ALA A 1 161 ? 5.984 1.476 -24.023 1.00 75.69 161 ALA A N 1
ATOM 1131 C CA . ALA A 1 161 ? 5.080 0.385 -24.375 1.00 75.69 161 ALA A CA 1
ATOM 1132 C C . ALA A 1 161 ? 5.630 -1.018 -24.036 1.00 75.69 161 ALA A C 1
ATOM 1134 O O . ALA A 1 161 ? 4.886 -1.872 -23.555 1.00 75.69 161 ALA A O 1
ATOM 1135 N N . GLU A 1 162 ? 6.926 -1.270 -24.249 1.00 82.12 162 GLU A N 1
ATOM 1136 C CA . GLU A 1 162 ? 7.546 -2.565 -23.933 1.00 82.12 162 GLU A CA 1
ATOM 1137 C C . GLU A 1 162 ? 7.746 -2.731 -22.422 1.00 82.12 162 GLU A C 1
ATOM 1139 O O . GLU A 1 162 ? 7.525 -3.821 -21.891 1.00 82.12 162 GLU A O 1
ATOM 1144 N N . LEU A 1 163 ? 8.098 -1.649 -21.714 1.00 80.94 163 LEU A N 1
ATOM 1145 C CA . LEU A 1 163 ? 8.138 -1.639 -20.246 1.00 80.94 163 LEU A CA 1
ATOM 1146 C C . LEU A 1 163 ? 6.766 -1.989 -19.661 1.00 80.94 163 LEU A C 1
ATOM 1148 O O . LEU A 1 163 ? 6.674 -2.826 -18.764 1.00 80.94 163 LEU A O 1
ATOM 1152 N N . MET A 1 164 ? 5.702 -1.405 -20.214 1.00 80.56 164 MET A N 1
ATOM 1153 C CA . MET A 1 164 ? 4.330 -1.663 -19.788 1.00 80.56 164 MET A CA 1
ATOM 1154 C C . MET A 1 164 ? 3.875 -3.087 -20.054 1.00 80.56 164 MET A C 1
ATOM 1156 O O . MET A 1 164 ? 3.306 -3.718 -19.167 1.00 80.56 164 MET A O 1
ATOM 1160 N N . ARG A 1 165 ? 4.154 -3.618 -21.248 1.00 84.06 165 ARG A N 1
ATOM 1161 C CA . ARG A 1 165 ? 3.812 -5.002 -21.590 1.00 84.06 165 ARG A CA 1
ATOM 1162 C C . ARG A 1 165 ? 4.434 -5.985 -20.600 1.00 84.06 165 ARG A C 1
ATOM 1164 O O . ARG A 1 165 ? 3.752 -6.889 -20.131 1.00 84.06 165 ARG A O 1
ATOM 1171 N N . ARG A 1 166 ? 5.695 -5.756 -20.227 1.00 85.88 166 ARG A N 1
ATOM 1172 C CA . ARG A 1 166 ? 6.409 -6.579 -19.242 1.00 85.88 166 ARG A CA 1
ATOM 1173 C C . ARG A 1 166 ? 5.873 -6.396 -17.830 1.00 85.88 166 ARG A C 1
ATOM 1175 O O . ARG A 1 166 ? 5.696 -7.380 -17.125 1.00 85.88 166 ARG A O 1
ATOM 1182 N N . ALA A 1 167 ? 5.598 -5.160 -17.415 1.00 86.25 167 ALA A N 1
ATOM 1183 C CA . ALA A 1 167 ? 4.989 -4.895 -16.114 1.00 86.25 167 ALA A CA 1
ATOM 1184 C C . ALA A 1 167 ? 3.620 -5.584 -15.989 1.00 86.25 167 ALA A C 1
ATOM 1186 O O . ALA A 1 167 ? 3.329 -6.181 -14.957 1.00 86.25 167 ALA A O 1
ATOM 1187 N N . TRP A 1 168 ? 2.818 -5.558 -17.058 1.00 86.00 168 TRP A N 1
ATOM 1188 C CA . TRP A 1 168 ? 1.526 -6.237 -17.132 1.00 86.00 168 TRP A CA 1
ATOM 1189 C C . TRP A 1 168 ? 1.656 -7.761 -17.093 1.00 86.00 168 TRP A C 1
ATOM 1191 O O . TRP A 1 168 ? 0.905 -8.423 -16.386 1.00 86.00 168 TRP A O 1
ATOM 1201 N N . GLU A 1 169 ? 2.628 -8.319 -17.815 1.00 88.38 169 GLU A N 1
ATOM 1202 C CA . GLU A 1 169 ? 2.921 -9.753 -17.792 1.00 88.38 169 GLU A CA 1
ATOM 1203 C C . GLU A 1 169 ? 3.331 -10.214 -16.388 1.00 88.38 169 GLU A C 1
ATOM 1205 O O . GLU A 1 169 ? 2.778 -1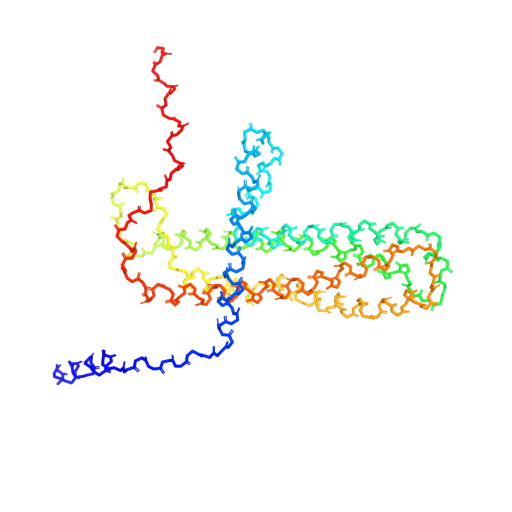1.181 -15.871 1.00 88.38 169 GLU A O 1
ATOM 1210 N N . ILE A 1 170 ? 4.220 -9.470 -15.722 1.00 87.19 170 ILE A N 1
ATOM 1211 C CA . ILE A 1 170 ? 4.579 -9.738 -14.325 1.00 87.19 170 ILE A CA 1
ATOM 1212 C C . ILE A 1 170 ? 3.324 -9.684 -13.450 1.00 87.19 170 ILE A C 1
ATOM 1214 O O . ILE A 1 170 ? 3.087 -10.605 -12.685 1.00 87.19 170 ILE A O 1
ATOM 1218 N N . LEU A 1 171 ? 2.493 -8.652 -13.588 1.00 85.56 171 LEU A N 1
ATOM 1219 C CA . LEU A 1 171 ? 1.320 -8.453 -12.738 1.00 85.56 171 LEU A CA 1
ATOM 1220 C C . LEU A 1 171 ? 0.238 -9.534 -12.927 1.00 85.56 171 LEU A C 1
ATOM 1222 O O . LEU A 1 171 ? -0.360 -9.959 -11.945 1.00 85.56 171 LEU A O 1
ATOM 1226 N N . MET A 1 172 ? -0.000 -10.014 -14.153 1.00 87.06 172 MET A N 1
ATOM 1227 C CA . MET A 1 172 ? -1.022 -11.041 -14.419 1.00 87.06 172 MET A CA 1
ATOM 1228 C C . MET A 1 172 ? -0.596 -12.460 -14.030 1.00 87.06 172 MET A C 1
ATOM 1230 O O . MET A 1 172 ? -1.458 -13.276 -13.710 1.00 87.06 172 MET A O 1
ATOM 1234 N N . TYR A 1 173 ? 0.701 -12.770 -14.084 1.00 90.56 173 TYR A N 1
ATOM 1235 C CA . TYR A 1 173 ? 1.211 -14.119 -13.802 1.00 90.56 173 TYR A CA 1
ATOM 1236 C C . TYR A 1 173 ? 1.854 -14.258 -12.418 1.00 90.56 173 TYR A C 1
ATOM 1238 O O . TYR A 1 173 ? 2.288 -15.349 -12.044 1.00 90.56 173 TYR A O 1
ATOM 1246 N N . ASP A 1 174 ? 1.924 -13.180 -11.640 1.00 93.94 174 ASP A N 1
ATOM 1247 C CA . ASP A 1 174 ? 2.447 -13.224 -10.282 1.00 93.94 174 ASP A CA 1
ATOM 1248 C C . ASP A 1 174 ? 1.360 -13.671 -9.291 1.00 93.94 174 ASP A C 1
ATOM 1250 O O . ASP A 1 174 ? 0.407 -12.953 -8.982 1.00 93.94 174 ASP A O 1
ATOM 1254 N N . VAL A 1 175 ? 1.521 -14.892 -8.771 1.00 94.75 175 VAL A N 1
ATOM 1255 C CA . VAL A 1 175 ? 0.607 -15.496 -7.787 1.00 94.75 175 VAL A CA 1
ATOM 1256 C C . VAL A 1 175 ? 0.478 -14.627 -6.531 1.00 94.75 175 VAL A C 1
ATOM 1258 O O . VAL A 1 175 ? -0.607 -14.537 -5.955 1.00 94.75 175 VAL A O 1
ATOM 1261 N N . GLY A 1 176 ? 1.562 -13.961 -6.116 1.00 93.50 176 GLY A N 1
ATOM 1262 C CA . GLY A 1 176 ? 1.557 -13.057 -4.969 1.00 93.50 176 GLY A CA 1
ATOM 1263 C C . GLY A 1 176 ? 0.650 -11.853 -5.207 1.00 93.50 176 GLY A C 1
ATOM 1264 O O . GLY A 1 176 ? -0.159 -11.516 -4.343 1.00 93.50 176 GLY A O 1
ATOM 1265 N N . PHE A 1 177 ? 0.716 -11.250 -6.395 1.00 93.38 177 PHE A N 1
ATOM 1266 C CA . PHE A 1 177 ? -0.193 -10.172 -6.785 1.00 93.38 177 PHE A CA 1
ATOM 1267 C C . PHE A 1 177 ? -1.659 -10.628 -6.810 1.00 93.38 177 PHE A C 1
ATOM 1269 O O . PHE A 1 177 ? -2.516 -9.940 -6.254 1.00 93.38 177 PHE A O 1
ATOM 1276 N N . CYS A 1 178 ? -1.965 -11.800 -7.377 1.00 94.69 178 CYS A N 1
ATOM 1277 C CA . CYS A 1 178 ? -3.336 -12.328 -7.377 1.00 94.69 178 CYS A CA 1
ATOM 1278 C C . CYS A 1 178 ? -3.881 -12.516 -5.953 1.00 94.69 178 CYS A C 1
ATOM 1280 O O . CYS A 1 178 ? -5.002 -12.098 -5.657 1.00 94.69 178 CYS A O 1
ATOM 1282 N N . MET A 1 179 ? -3.073 -13.086 -5.055 1.00 96.19 179 MET A N 1
ATOM 1283 C CA . MET A 1 179 ? -3.435 -13.224 -3.642 1.00 96.19 179 MET A CA 1
ATOM 1284 C C . MET A 1 179 ? -3.638 -11.866 -2.961 1.00 96.19 179 MET A C 1
ATOM 1286 O O . MET A 1 179 ? -4.557 -11.715 -2.157 1.00 96.19 179 MET A O 1
ATOM 1290 N N . TYR A 1 180 ? -2.829 -10.863 -3.310 1.00 95.88 180 TYR A N 1
ATOM 1291 C CA . TYR A 1 180 ? -2.972 -9.510 -2.778 1.00 95.88 180 TYR A CA 1
ATOM 1292 C C . TYR A 1 180 ? -4.283 -8.841 -3.195 1.00 95.88 180 TYR A C 1
ATOM 1294 O O . TYR A 1 180 ? -4.906 -8.179 -2.372 1.00 95.88 180 TYR A O 1
ATOM 1302 N N . VAL A 1 181 ? -4.737 -9.029 -4.438 1.00 95.88 181 VAL A N 1
ATOM 1303 C CA . VAL A 1 181 ? -6.032 -8.490 -4.891 1.00 95.88 181 VAL A CA 1
ATOM 1304 C C . VAL A 1 181 ? -7.177 -9.061 -4.053 1.00 95.88 181 VAL A C 1
ATOM 1306 O O . VAL A 1 181 ? -8.057 -8.312 -3.630 1.00 95.88 181 VAL A O 1
ATOM 1309 N N . LEU A 1 182 ? -7.144 -10.363 -3.752 1.00 97.19 182 LEU A N 1
ATOM 1310 C CA . LEU A 1 182 ? -8.136 -10.991 -2.874 1.00 97.19 182 LEU A CA 1
ATOM 1311 C C . LEU A 1 182 ? -8.061 -10.439 -1.446 1.00 97.19 182 LEU A C 1
ATOM 1313 O O . LEU A 1 182 ? -9.097 -10.117 -0.869 1.00 97.19 182 LEU A O 1
ATOM 1317 N N . LEU A 1 183 ? -6.850 -10.273 -0.903 1.00 97.44 183 LEU A N 1
ATOM 1318 C CA . LEU A 1 183 ? -6.631 -9.654 0.408 1.00 97.44 183 LEU A CA 1
ATOM 1319 C C . LEU A 1 183 ? -7.172 -8.220 0.447 1.00 97.44 183 LEU A C 1
ATOM 1321 O O . LEU A 1 183 ? -7.820 -7.850 1.417 1.00 97.44 183 LEU A O 1
ATOM 1325 N N . PHE A 1 184 ? -6.955 -7.435 -0.607 1.00 97.69 184 PHE A N 1
ATOM 1326 C CA . PHE A 1 184 ? -7.405 -6.049 -0.712 1.00 97.69 184 PHE A CA 1
ATOM 1327 C C . PHE A 1 184 ? -8.934 -5.926 -0.803 1.00 97.69 184 PHE A C 1
ATOM 1329 O O . PHE A 1 184 ? -9.534 -5.071 -0.159 1.00 97.69 184 PHE A O 1
ATOM 1336 N N . VAL A 1 185 ? -9.594 -6.793 -1.578 1.00 98.00 185 VAL A N 1
ATOM 1337 C CA . VAL A 1 185 ? -11.067 -6.827 -1.636 1.00 98.00 185 VAL A CA 1
ATOM 1338 C C . VAL A 1 185 ? -11.647 -7.321 -0.309 1.00 98.00 185 VAL A C 1
ATOM 1340 O O . VAL A 1 185 ? -12.625 -6.762 0.186 1.00 98.00 185 VAL A O 1
ATOM 1343 N N . GLY A 1 186 ? -11.024 -8.342 0.285 1.00 97.75 186 GLY A N 1
ATOM 1344 C CA . GLY A 1 186 ? -11.400 -8.871 1.591 1.00 97.75 186 GLY A CA 1
ATOM 1345 C C . GLY A 1 186 ? -11.261 -7.835 2.703 1.00 97.75 186 GLY A C 1
ATOM 1346 O O . GLY A 1 186 ? -12.179 -7.700 3.507 1.00 97.75 186 GLY A O 1
ATOM 1347 N N . SER A 1 187 ? -10.173 -7.058 2.718 1.00 98.00 187 SER A N 1
ATOM 1348 C CA . SER A 1 187 ? -9.975 -5.992 3.704 1.00 98.00 187 SER A CA 1
ATOM 1349 C C . SER A 1 187 ? -11.015 -4.890 3.552 1.00 98.00 187 SER A C 1
ATOM 1351 O O . SER A 1 187 ? -11.609 -4.485 4.544 1.00 98.00 187 SER A O 1
ATOM 1353 N N . PHE A 1 188 ? -11.333 -4.470 2.323 1.00 98.00 188 PHE A N 1
ATOM 1354 C CA . PHE A 1 188 ? -12.397 -3.492 2.086 1.00 98.00 188 PHE A CA 1
ATOM 1355 C C . PHE A 1 188 ? -13.757 -3.970 2.620 1.00 98.00 188 PHE A C 1
ATOM 1357 O O . PHE A 1 188 ? -14.436 -3.231 3.332 1.00 98.00 188 PHE A O 1
ATOM 1364 N N . ALA A 1 189 ? -14.138 -5.218 2.324 1.00 98.19 189 ALA A N 1
ATOM 1365 C CA . ALA A 1 189 ? -15.382 -5.799 2.826 1.00 98.19 189 ALA A CA 1
ATOM 1366 C C . ALA A 1 189 ? -15.388 -5.919 4.360 1.00 98.19 189 ALA A C 1
ATOM 1368 O O . ALA A 1 189 ? -16.398 -5.601 4.992 1.00 98.19 189 ALA A O 1
ATOM 1369 N N . LEU A 1 190 ? -14.257 -6.324 4.953 1.00 97.88 190 LEU A N 1
ATOM 1370 C CA . LEU A 1 190 ? -14.089 -6.392 6.403 1.00 97.88 190 LEU A CA 1
ATOM 1371 C C . LEU A 1 190 ? -14.299 -5.019 7.048 1.00 97.88 190 LEU A C 1
ATOM 1373 O O . LEU A 1 190 ? -15.023 -4.952 8.033 1.00 97.88 190 LEU A O 1
ATOM 1377 N N . GLN A 1 191 ? -13.794 -3.927 6.459 1.00 98.00 191 GLN A N 1
ATOM 1378 C CA . GLN A 1 191 ? -14.012 -2.577 7.002 1.00 98.00 191 GLN A CA 1
ATOM 1379 C C . GLN A 1 191 ? -15.460 -2.117 6.934 1.00 98.00 191 GLN A C 1
ATOM 1381 O O . GLN A 1 191 ? -15.941 -1.477 7.870 1.00 98.00 191 GLN A O 1
ATOM 1386 N N . CYS A 1 192 ? -16.191 -2.470 5.875 1.00 97.56 192 CYS A N 1
ATOM 1387 C CA . CYS A 1 192 ? -17.617 -2.163 5.805 1.00 97.56 192 CYS A CA 1
ATOM 1388 C C . CYS A 1 192 ? -18.404 -2.837 6.940 1.00 97.56 192 CYS A C 1
ATOM 1390 O O . CYS A 1 192 ? -19.297 -2.216 7.514 1.00 97.56 192 CYS A O 1
ATOM 1392 N N . VAL A 1 193 ? -18.062 -4.083 7.286 1.00 97.81 193 VAL A N 1
ATOM 1393 C CA . VAL A 1 193 ? -18.685 -4.807 8.405 1.00 97.81 193 VAL A CA 1
ATOM 1394 C C . VAL A 1 193 ? -18.168 -4.290 9.751 1.00 97.81 193 VAL A C 1
ATOM 1396 O O . VAL A 1 193 ? -18.960 -4.023 10.652 1.00 97.81 193 VAL A O 1
ATOM 1399 N N . GLY A 1 194 ? -16.862 -4.073 9.879 1.00 97.38 194 GLY A N 1
ATOM 1400 C CA . GLY A 1 194 ? -16.200 -3.634 11.104 1.00 97.38 194 GLY A CA 1
ATOM 1401 C C . GLY A 1 194 ? -16.722 -2.311 11.649 1.00 97.38 194 GLY A C 1
ATOM 1402 O O . GLY A 1 194 ? -16.908 -2.183 12.854 1.00 97.38 194 GLY A O 1
ATOM 1403 N N . ILE A 1 195 ? -17.073 -1.359 10.777 1.00 97.81 195 ILE A N 1
ATOM 1404 C CA . ILE A 1 195 ? -17.716 -0.101 11.196 1.00 97.81 195 ILE A CA 1
ATOM 1405 C C . ILE A 1 195 ? -19.025 -0.366 11.951 1.00 97.81 195 ILE A C 1
ATOM 1407 O O . ILE A 1 195 ? -19.302 0.302 12.947 1.00 97.81 195 ILE A O 1
ATOM 1411 N N . THR A 1 196 ? -19.807 -1.365 11.529 1.00 97.81 196 THR A N 1
ATOM 1412 C CA . THR A 1 196 ? -21.044 -1.732 12.234 1.00 97.81 196 THR A CA 1
ATOM 1413 C C . THR A 1 196 ? -20.748 -2.322 13.613 1.00 97.81 196 THR A C 1
ATOM 1415 O O . THR A 1 196 ? -21.426 -1.973 14.578 1.00 97.81 196 THR A O 1
ATOM 1418 N N . TRP A 1 197 ? -19.688 -3.128 13.742 1.00 98.06 197 TRP A N 1
ATOM 1419 C CA . TRP A 1 197 ? -19.245 -3.679 15.026 1.00 98.06 197 TRP A CA 1
ATOM 1420 C C . TRP A 1 197 ? -18.743 -2.598 15.979 1.00 98.06 197 TRP A C 1
ATOM 1422 O O . TRP A 1 197 ? -19.131 -2.601 17.143 1.00 98.06 197 TRP A O 1
ATOM 1432 N N . ILE A 1 198 ? -17.957 -1.638 15.479 1.00 97.69 198 ILE A N 1
ATOM 1433 C CA . ILE A 1 198 ? -17.502 -0.477 16.257 1.00 97.69 198 ILE A CA 1
ATOM 1434 C C . ILE A 1 198 ? -18.712 0.297 16.790 1.00 97.69 198 ILE A C 1
ATOM 1436 O O . ILE A 1 198 ? -18.777 0.577 17.982 1.00 97.69 198 ILE A O 1
ATOM 1440 N N . SER A 1 199 ? -19.699 0.586 15.932 1.00 97.19 199 SER A N 1
ATOM 1441 C CA . SER A 1 199 ? -20.893 1.343 16.335 1.00 97.19 199 SER A CA 1
ATOM 1442 C C . SER A 1 199 ? -21.810 0.600 17.310 1.00 97.19 199 SER A C 1
ATOM 1444 O O . SER A 1 199 ? -22.489 1.235 18.105 1.00 97.19 199 SER A O 1
ATOM 1446 N N . ALA A 1 200 ? -21.850 -0.734 17.245 1.00 97.38 200 ALA A N 1
ATOM 1447 C CA . ALA A 1 200 ? -22.668 -1.547 18.143 1.00 97.38 200 ALA A CA 1
ATOM 1448 C C . ALA A 1 200 ? -22.013 -1.736 19.518 1.00 97.38 200 ALA A C 1
ATOM 1450 O O . ALA A 1 200 ? -22.713 -1.938 20.506 1.00 97.38 200 ALA A O 1
ATOM 1451 N N . CYS A 1 201 ? -20.681 -1.709 19.556 1.00 96.81 201 CYS A N 1
ATOM 1452 C CA . CYS A 1 201 ? -19.895 -1.842 20.772 1.00 96.81 201 CYS A CA 1
ATOM 1453 C C . CYS A 1 201 ? -19.769 -0.521 21.548 1.00 96.81 201 CYS A C 1
ATOM 1455 O O . CYS A 1 201 ? -19.771 -0.543 22.771 1.00 96.81 201 CYS A O 1
ATOM 1457 N N . ASP A 1 202 ? -19.670 0.602 20.825 1.00 97.00 202 ASP A N 1
ATOM 1458 C CA . ASP A 1 202 ? -19.496 1.961 21.361 1.00 97.00 202 ASP A CA 1
ATOM 1459 C C . ASP A 1 202 ? -18.357 2.088 22.399 1.00 97.00 202 ASP A C 1
ATOM 1461 O O . ASP A 1 202 ? -18.589 2.484 23.542 1.00 97.00 202 ASP A O 1
ATOM 1465 N N . PRO A 1 203 ? -17.109 1.713 22.048 1.00 95.44 203 PRO A N 1
ATOM 1466 C CA . PRO A 1 203 ? -15.995 1.816 22.982 1.00 95.44 203 PRO A CA 1
ATOM 1467 C C . PRO A 1 203 ? -15.629 3.288 23.241 1.00 95.44 203 PRO A C 1
ATOM 1469 O O . PRO A 1 203 ? -15.571 4.090 22.309 1.00 95.44 203 PRO A O 1
ATOM 1472 N N . ASP A 1 204 ? -15.218 3.618 24.469 1.00 97.31 204 ASP A N 1
ATOM 1473 C CA . ASP A 1 204 ? -14.752 4.964 24.877 1.00 97.31 204 ASP A CA 1
ATOM 1474 C C . ASP A 1 204 ? -13.437 5.423 24.189 1.00 97.31 204 ASP A C 1
ATOM 1476 O O . ASP A 1 204 ? -12.858 6.464 24.512 1.00 97.31 204 ASP A O 1
ATOM 1480 N N . THR A 1 205 ? -12.940 4.666 23.206 1.00 96.81 205 THR A N 1
ATOM 1481 C CA . THR A 1 205 ? -11.730 4.959 22.434 1.00 96.81 205 THR A CA 1
ATOM 1482 C C . THR A 1 205 ? -12.023 5.095 20.943 1.00 96.81 205 THR A C 1
ATOM 1484 O O . THR A 1 205 ? -12.667 4.257 20.318 1.00 96.81 205 THR A O 1
ATOM 1487 N N . ALA A 1 206 ? -11.459 6.130 20.318 1.00 97.81 206 ALA A N 1
ATOM 1488 C CA . ALA A 1 206 ? -11.586 6.355 18.877 1.00 97.81 206 ALA A CA 1
ATOM 1489 C C . ALA A 1 206 ? -10.617 5.503 18.028 1.00 97.81 206 ALA A C 1
ATOM 1491 O O . ALA A 1 206 ? -10.650 5.581 16.798 1.00 97.81 206 ALA A O 1
ATOM 1492 N N . LEU A 1 207 ? -9.722 4.722 18.649 1.00 97.88 207 LEU A N 1
ATOM 1493 C CA . LEU A 1 207 ? -8.665 3.988 17.941 1.00 97.88 207 LEU A CA 1
ATOM 1494 C C . LEU A 1 207 ? -9.195 2.997 16.879 1.00 97.88 207 LEU A C 1
ATOM 1496 O O . LEU A 1 207 ? -8.686 3.058 15.754 1.00 97.88 207 LEU A O 1
ATOM 1500 N N . PRO A 1 208 ? -10.217 2.152 17.152 1.00 98.12 208 PRO A N 1
ATOM 1501 C CA . PRO A 1 208 ? -10.794 1.268 16.134 1.00 98.12 208 PRO A CA 1
ATOM 1502 C C . PRO A 1 208 ? -11.364 2.042 14.939 1.00 98.12 208 PRO A C 1
ATOM 1504 O O . PRO A 1 208 ? -11.145 1.674 13.786 1.00 98.12 208 PRO A O 1
ATOM 1507 N N . ALA A 1 209 ? -12.060 3.152 15.210 1.00 98.00 209 ALA A N 1
ATOM 1508 C CA . ALA A 1 209 ? -12.676 3.980 14.178 1.00 98.00 209 ALA A CA 1
ATOM 1509 C C . ALA A 1 209 ? -11.626 4.634 13.267 1.00 98.00 209 ALA A C 1
ATOM 1511 O O . ALA A 1 209 ? -11.773 4.615 12.044 1.00 98.00 209 ALA A O 1
ATOM 1512 N N . TRP A 1 210 ? -10.541 5.166 13.842 1.00 98.12 210 TRP A N 1
ATOM 1513 C CA . TRP A 1 210 ? -9.433 5.729 13.067 1.00 98.12 210 TRP A CA 1
ATOM 1514 C C . TRP A 1 210 ? -8.726 4.679 12.210 1.00 98.12 210 TRP A C 1
ATOM 1516 O O . TRP A 1 210 ? -8.437 4.958 11.045 1.00 98.12 210 TRP A O 1
ATOM 1526 N N . ALA A 1 211 ? -8.482 3.479 12.746 1.00 98.19 211 ALA A N 1
ATOM 1527 C CA . ALA A 1 211 ? -7.893 2.379 11.984 1.00 98.19 211 ALA A CA 1
ATOM 1528 C C . ALA A 1 211 ? -8.768 1.994 10.777 1.00 98.19 211 ALA A C 1
ATOM 1530 O O . ALA A 1 211 ? -8.285 1.997 9.639 1.00 98.19 211 ALA A O 1
ATOM 1531 N N . ALA A 1 212 ? -10.069 1.781 11.002 1.00 98.19 212 ALA A N 1
ATOM 1532 C CA . ALA A 1 212 ? -11.016 1.441 9.944 1.00 98.19 212 ALA A CA 1
ATOM 1533 C C . ALA A 1 212 ? -11.108 2.535 8.865 1.00 98.19 212 ALA A C 1
ATOM 1535 O O . ALA A 1 212 ? -11.032 2.253 7.664 1.00 98.19 212 ALA A O 1
ATOM 1536 N N . ALA A 1 213 ? -11.206 3.802 9.284 1.00 98.06 213 ALA A N 1
ATOM 1537 C CA . ALA A 1 213 ? -11.283 4.945 8.379 1.00 98.06 213 ALA A CA 1
ATOM 1538 C C . ALA A 1 213 ? -10.016 5.097 7.523 1.00 98.06 213 ALA A C 1
ATOM 1540 O O . ALA A 1 213 ? -10.112 5.287 6.309 1.00 98.06 213 ALA A O 1
ATOM 1541 N N . LEU A 1 214 ? -8.828 4.983 8.124 1.00 97.69 214 LEU A N 1
ATOM 1542 C CA . LEU A 1 214 ? -7.560 5.079 7.399 1.00 97.69 214 LEU A CA 1
ATOM 1543 C C . LEU A 1 214 ? -7.386 3.941 6.386 1.00 97.69 214 LEU A C 1
ATOM 1545 O O . LEU A 1 214 ? -6.914 4.197 5.276 1.00 97.69 214 LEU A O 1
ATOM 1549 N N . LEU A 1 215 ? -7.806 2.714 6.717 1.00 97.88 215 LEU A N 1
ATOM 1550 C CA . LEU A 1 215 ? -7.736 1.590 5.780 1.00 97.88 215 LEU A CA 1
ATOM 1551 C C . LEU A 1 215 ? -8.705 1.777 4.593 1.00 97.88 215 LEU A C 1
ATOM 1553 O O . LEU A 1 215 ? -8.341 1.492 3.452 1.00 97.88 215 LEU A O 1
ATOM 1557 N N . LEU A 1 216 ? -9.900 2.335 4.824 1.00 98.12 216 LEU A N 1
ATOM 1558 C CA . LEU A 1 216 ? -10.826 2.711 3.744 1.00 98.12 216 LEU A CA 1
ATOM 1559 C C . LEU A 1 216 ? -10.259 3.827 2.862 1.00 98.12 216 LEU A C 1
ATOM 1561 O O . LEU A 1 216 ? -10.293 3.721 1.635 1.00 98.12 216 LEU A O 1
ATOM 1565 N N . VAL A 1 217 ? -9.697 4.880 3.466 1.00 97.44 217 VAL A N 1
ATOM 1566 C CA . VAL A 1 217 ? -9.024 5.962 2.728 1.00 97.44 217 VAL A CA 1
ATOM 1567 C C . VAL A 1 217 ? -7.881 5.400 1.887 1.00 97.44 217 VAL A C 1
ATOM 1569 O O . VAL A 1 217 ? -7.757 5.757 0.715 1.00 97.44 217 VAL A O 1
ATOM 1572 N N . PHE A 1 218 ? -7.087 4.482 2.443 1.00 97.62 218 PHE A N 1
ATOM 1573 C CA . PHE A 1 218 ? -6.052 3.777 1.697 1.00 97.62 218 PHE A CA 1
ATOM 1574 C C . PHE A 1 218 ? -6.631 2.987 0.521 1.00 97.62 218 PHE A C 1
ATOM 1576 O O . PHE A 1 218 ? -6.092 3.091 -0.579 1.00 97.62 218 PHE A O 1
ATOM 1583 N N . ALA A 1 219 ? -7.738 2.262 0.702 1.00 97.69 219 ALA A N 1
ATOM 1584 C CA . ALA A 1 219 ? -8.363 1.514 -0.384 1.00 97.69 219 ALA A CA 1
ATOM 1585 C C . ALA A 1 219 ? -8.775 2.435 -1.548 1.00 97.69 219 ALA A C 1
ATOM 1587 O O . ALA A 1 219 ? -8.423 2.186 -2.706 1.00 97.69 219 ALA A O 1
ATOM 1588 N N . PHE A 1 220 ? -9.435 3.560 -1.253 1.00 97.12 220 PHE A N 1
ATOM 1589 C CA . PHE A 1 220 ? -9.770 4.554 -2.275 1.00 97.12 220 PHE A CA 1
ATOM 1590 C C . PHE A 1 220 ? -8.519 5.156 -2.921 1.00 97.12 220 PHE A C 1
ATOM 1592 O O . PHE A 1 220 ? -8.451 5.259 -4.149 1.00 97.12 220 PHE A O 1
ATOM 1599 N N . ALA A 1 221 ? -7.514 5.530 -2.128 1.00 95.25 221 ALA A N 1
ATOM 1600 C CA . ALA A 1 221 ? -6.272 6.102 -2.633 1.00 95.25 221 ALA A CA 1
ATOM 1601 C C . ALA A 1 221 ? -5.514 5.119 -3.541 1.00 95.25 221 ALA A C 1
ATOM 1603 O O . ALA A 1 221 ? -5.037 5.516 -4.601 1.00 95.25 221 ALA A O 1
ATOM 1604 N N . ALA A 1 222 ? -5.467 3.833 -3.187 1.00 95.94 222 ALA A N 1
ATOM 1605 C CA . ALA A 1 222 ? -4.823 2.781 -3.968 1.00 95.94 222 ALA A CA 1
ATOM 1606 C C . ALA A 1 222 ? -5.519 2.547 -5.318 1.00 95.94 222 ALA A C 1
ATOM 1608 O O . ALA A 1 222 ? -4.840 2.461 -6.342 1.00 95.94 222 ALA A O 1
ATOM 1609 N N . VAL A 1 223 ? -6.857 2.517 -5.356 1.00 95.94 223 VAL A N 1
ATOM 1610 C CA . VAL A 1 223 ? -7.615 2.386 -6.616 1.00 95.94 223 VAL A CA 1
ATOM 1611 C C . VAL A 1 223 ? -7.407 3.607 -7.513 1.00 95.94 223 VAL A C 1
ATOM 1613 O O . VAL A 1 223 ? -7.125 3.457 -8.703 1.00 95.94 223 VAL A O 1
ATOM 1616 N N . ASN A 1 224 ? -7.484 4.817 -6.950 1.00 93.12 224 ASN A N 1
ATOM 1617 C CA . ASN A 1 224 ? -7.220 6.050 -7.697 1.00 93.12 224 ASN A CA 1
ATOM 1618 C C . ASN A 1 224 ? -5.777 6.096 -8.211 1.00 93.12 224 ASN A C 1
ATOM 1620 O O . ASN A 1 224 ? -5.546 6.442 -9.368 1.00 93.12 224 ASN A O 1
ATOM 1624 N N . PHE A 1 225 ? -4.810 5.695 -7.383 1.00 92.06 225 PHE A N 1
ATOM 1625 C CA . PHE A 1 225 ? -3.412 5.580 -7.778 1.00 92.06 225 PHE A CA 1
ATOM 1626 C C . PHE A 1 225 ? -3.246 4.603 -8.944 1.00 92.06 225 PHE A C 1
ATOM 1628 O O . PHE A 1 225 ? -2.629 4.958 -9.945 1.00 92.06 225 PHE A O 1
ATOM 1635 N N . ALA A 1 226 ? -3.818 3.399 -8.852 1.00 90.88 226 ALA A N 1
ATOM 1636 C CA . ALA A 1 226 ? -3.738 2.390 -9.906 1.00 90.88 226 ALA A CA 1
ATOM 1637 C C . ALA A 1 226 ? -4.364 2.890 -11.217 1.00 90.88 226 ALA A C 1
ATOM 1639 O O . ALA A 1 226 ? -3.783 2.711 -12.288 1.00 90.88 226 ALA A O 1
ATOM 1640 N N . PHE A 1 227 ? -5.504 3.580 -11.133 1.00 89.06 227 PHE A N 1
ATOM 1641 C CA . PHE A 1 227 ? -6.163 4.190 -12.285 1.00 89.06 227 PHE A CA 1
ATOM 1642 C C . PHE A 1 227 ? -5.316 5.298 -12.925 1.00 89.06 227 PHE A C 1
ATOM 1644 O O . PHE A 1 227 ? -5.103 5.287 -14.138 1.00 89.06 227 PHE A O 1
ATOM 1651 N N . LEU A 1 228 ? -4.798 6.238 -12.129 1.00 87.00 228 LEU A N 1
ATOM 1652 C CA . LEU A 1 228 ? -3.944 7.325 -12.618 1.00 87.00 228 LEU A CA 1
ATOM 1653 C C . LEU A 1 228 ? -2.639 6.793 -13.206 1.00 87.00 228 LEU A C 1
ATOM 1655 O O . LEU A 1 228 ? -2.210 7.256 -14.262 1.00 87.00 228 LEU A O 1
ATOM 1659 N N . TRP A 1 229 ? -2.041 5.793 -12.559 1.00 84.38 229 TRP A N 1
ATOM 1660 C CA . TRP A 1 229 ? -0.861 5.104 -13.061 1.00 84.38 229 TRP A CA 1
ATOM 1661 C C . TRP A 1 229 ? -1.156 4.454 -14.415 1.00 84.38 229 TRP A C 1
ATOM 1663 O O . TRP A 1 229 ? -0.448 4.723 -15.379 1.00 84.38 229 TRP A O 1
ATOM 1673 N N . TYR A 1 230 ? -2.252 3.701 -14.540 1.00 84.25 230 TYR A N 1
ATOM 1674 C CA . TYR A 1 230 ? -2.680 3.117 -15.813 1.00 84.25 230 TYR A CA 1
ATOM 1675 C C . TYR A 1 230 ? -2.905 4.181 -16.903 1.00 84.25 230 TYR A C 1
ATOM 1677 O O . TYR A 1 230 ? -2.451 4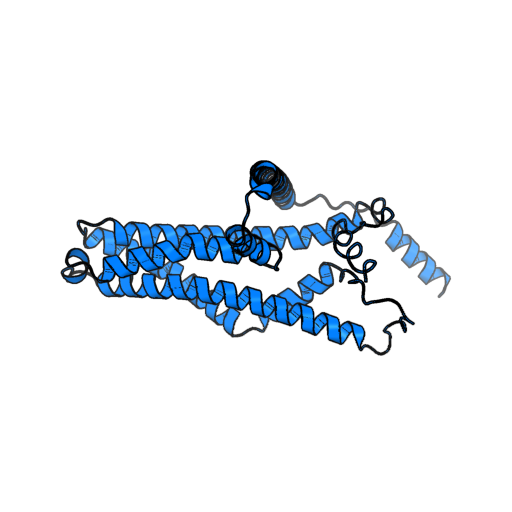.025 -18.038 1.00 84.25 230 TYR A O 1
ATOM 1685 N N . CYS A 1 231 ? -3.543 5.303 -16.560 1.00 82.19 231 CYS A N 1
ATOM 1686 C CA . CYS A 1 231 ? -3.776 6.406 -17.492 1.00 82.19 231 CYS A CA 1
ATOM 1687 C C . CYS A 1 231 ? -2.472 7.067 -17.953 1.00 82.19 231 CYS A C 1
ATOM 1689 O O . CYS A 1 231 ? -2.298 7.296 -19.149 1.00 82.19 231 CYS A O 1
ATOM 1691 N N . ALA A 1 232 ? -1.540 7.344 -17.034 1.00 76.69 232 ALA A N 1
ATOM 1692 C CA . ALA A 1 232 ? -0.236 7.922 -17.359 1.00 76.69 232 ALA A CA 1
ATOM 1693 C C . ALA A 1 232 ? 0.535 7.044 -18.357 1.00 76.69 232 ALA A C 1
ATOM 1695 O O . ALA A 1 232 ? 1.145 7.550 -19.301 1.00 76.69 232 ALA A O 1
ATOM 1696 N N . GLN A 1 233 ? 0.428 5.727 -18.200 1.00 74.50 233 GLN A N 1
ATOM 1697 C CA . GLN A 1 233 ? 1.068 4.758 -19.084 1.00 74.50 233 GLN A CA 1
ATOM 1698 C C . GLN A 1 233 ? 0.440 4.733 -20.485 1.00 74.50 233 GLN A C 1
ATOM 1700 O O . GLN A 1 233 ? 1.152 4.704 -21.491 1.00 74.50 233 GLN A O 1
ATOM 1705 N N . MET A 1 234 ? -0.890 4.829 -20.574 1.00 74.50 234 MET A N 1
ATOM 1706 C CA . MET A 1 234 ? -1.584 4.944 -21.862 1.00 74.50 234 MET A CA 1
ATOM 1707 C C . MET A 1 234 ? -1.277 6.275 -22.567 1.00 74.50 234 MET A C 1
ATOM 1709 O O . MET A 1 234 ? -1.076 6.302 -23.782 1.00 74.50 234 MET A O 1
ATOM 1713 N N . CYS A 1 235 ? -1.170 7.375 -21.816 1.00 72.50 235 CYS A N 1
ATOM 1714 C CA . CYS A 1 235 ? -0.855 8.699 -22.358 1.00 72.50 235 CYS A CA 1
ATOM 1715 C C . CYS A 1 235 ? 0.582 8.816 -22.888 1.00 72.50 235 CYS A C 1
ATOM 1717 O O . CYS A 1 235 ? 0.793 9.505 -23.890 1.00 72.50 235 CYS A O 1
ATOM 1719 N N . GLY A 1 236 ? 1.562 8.138 -22.276 1.00 61.22 236 GLY A N 1
ATOM 1720 C CA . GLY A 1 236 ? 2.952 8.130 -22.757 1.00 61.22 236 GLY A CA 1
ATOM 1721 C C . GLY A 1 236 ? 3.071 7.671 -24.215 1.00 61.22 236 GLY A C 1
ATOM 1722 O O . GLY A 1 236 ? 3.793 8.274 -25.005 1.00 61.22 236 GLY A O 1
ATOM 1723 N N . SER A 1 237 ? 2.244 6.701 -24.611 1.00 53.75 237 SER A N 1
ATOM 1724 C CA . SER A 1 237 ? 2.182 6.197 -25.990 1.00 53.75 237 SER A CA 1
ATOM 1725 C C . SER A 1 237 ? 1.616 7.223 -26.990 1.00 53.75 237 SER A C 1
ATOM 1727 O O . SER A 1 237 ? 1.940 7.190 -28.179 1.00 53.75 237 SER A O 1
ATOM 1729 N N . CYS A 1 238 ? 0.785 8.164 -26.525 1.00 52.00 238 CYS A N 1
ATOM 1730 C CA . CYS A 1 238 ? 0.173 9.201 -27.362 1.00 52.00 238 CYS A CA 1
ATOM 1731 C C . CYS A 1 238 ? 1.108 10.398 -27.596 1.00 52.00 238 CYS A C 1
ATOM 1733 O O . CYS A 1 238 ? 1.141 10.948 -28.700 1.00 52.00 238 CYS A O 1
ATOM 1735 N N . PHE A 1 239 ? 1.880 10.808 -26.584 1.00 47.25 239 PHE A N 1
ATOM 1736 C CA . PHE A 1 239 ? 2.785 11.959 -26.700 1.00 47.25 239 PHE A CA 1
ATOM 1737 C C . PHE A 1 239 ? 3.998 11.682 -27.593 1.00 47.25 239 PHE A C 1
ATOM 1739 O O . PHE A 1 239 ? 4.402 12.576 -28.345 1.00 47.25 239 PHE A O 1
ATOM 1746 N N . ASP A 1 240 ? 4.495 10.442 -27.610 1.00 47.94 240 ASP A N 1
ATOM 1747 C CA . ASP A 1 240 ? 5.553 10.020 -28.537 1.00 47.94 240 ASP A CA 1
ATOM 1748 C C . ASP A 1 240 ? 5.116 10.138 -30.012 1.00 47.94 240 ASP A C 1
ATOM 1750 O O . ASP A 1 240 ? 5.941 10.385 -30.893 1.00 47.94 240 ASP A O 1
ATOM 1754 N N . CYS A 1 241 ? 3.808 10.057 -30.294 1.00 44.41 241 CYS A N 1
ATOM 1755 C CA . CYS A 1 241 ? 3.255 10.217 -31.642 1.00 44.41 241 CYS A CA 1
ATOM 1756 C C . CYS A 1 241 ? 2.984 11.682 -32.034 1.00 44.41 241 CYS A C 1
ATOM 1758 O O . CYS A 1 241 ? 3.011 12.015 -33.220 1.00 44.41 241 CYS A O 1
ATOM 1760 N N . LEU A 1 242 ? 2.707 12.563 -31.065 1.00 40.06 242 LEU A N 1
ATOM 1761 C CA . LEU A 1 242 ? 2.243 13.933 -31.328 1.00 40.06 242 LEU A CA 1
ATOM 1762 C C . LEU A 1 242 ? 3.351 14.993 -31.276 1.00 40.06 242 LEU A C 1
ATOM 1764 O O . LEU A 1 242 ? 3.145 16.098 -31.780 1.00 40.06 242 LEU A O 1
ATOM 1768 N N . CYS A 1 243 ? 4.537 14.675 -30.741 1.00 41.44 243 CYS A N 1
ATOM 1769 C CA . CYS A 1 243 ? 5.646 15.631 -30.677 1.00 41.44 243 CYS A CA 1
ATOM 1770 C C . CYS A 1 243 ? 6.979 15.092 -31.247 1.00 41.44 243 CYS A C 1
ATOM 1772 O O . CYS A 1 243 ? 7.972 14.990 -30.522 1.00 41.44 243 CYS A O 1
ATOM 1774 N N . PRO A 1 244 ? 7.084 14.857 -32.574 1.00 47.41 244 PRO A N 1
ATOM 1775 C CA . PRO A 1 244 ? 8.334 14.417 -33.213 1.00 47.41 244 PRO A CA 1
ATOM 1776 C C . PRO A 1 244 ? 9.501 15.411 -33.059 1.00 47.41 244 PRO A C 1
ATOM 1778 O O . PRO A 1 244 ? 10.650 15.084 -33.347 1.00 47.41 244 PRO A O 1
ATOM 1781 N N . ARG A 1 245 ? 9.228 16.660 -32.649 1.00 47.19 245 ARG A N 1
ATOM 1782 C CA . ARG A 1 245 ? 10.222 17.744 -32.625 1.00 47.19 245 ARG A CA 1
ATOM 1783 C C . ARG A 1 245 ? 11.136 17.757 -31.398 1.00 47.19 245 ARG A C 1
ATOM 1785 O O . ARG A 1 245 ? 12.155 18.440 -31.463 1.00 47.19 245 ARG A O 1
ATOM 1792 N N . ARG A 1 246 ? 10.840 17.021 -30.316 1.00 45.31 246 ARG A N 1
ATOM 1793 C CA . ARG A 1 246 ? 11.674 17.058 -29.092 1.00 45.31 246 ARG A CA 1
ATOM 1794 C C . ARG A 1 246 ? 12.772 15.987 -29.024 1.00 45.31 246 ARG A C 1
ATOM 1796 O O . ARG A 1 246 ? 13.686 16.133 -28.225 1.00 45.31 246 ARG A O 1
ATOM 1803 N N . GLN A 1 247 ? 12.779 14.999 -29.923 1.00 47.28 247 GLN A N 1
ATOM 1804 C CA . GLN A 1 247 ? 13.807 13.940 -29.979 1.00 47.28 247 GLN A CA 1
ATOM 1805 C C . GLN A 1 247 ? 15.206 14.396 -30.454 1.00 47.28 247 GLN A C 1
ATOM 1807 O O . GLN A 1 247 ? 16.105 13.571 -30.576 1.00 47.28 247 GLN A O 1
ATOM 1812 N N . ARG A 1 248 ? 15.431 15.688 -30.740 1.00 46.34 248 ARG A N 1
ATOM 1813 C CA . ARG A 1 248 ? 16.753 16.195 -31.173 1.00 46.34 248 ARG A CA 1
ATOM 1814 C C . ARG A 1 248 ? 17.518 17.007 -30.135 1.00 46.34 248 ARG A C 1
ATOM 1816 O O . ARG A 1 248 ? 18.636 17.416 -30.429 1.00 46.34 248 ARG A O 1
ATOM 1823 N N . ALA A 1 249 ? 16.968 17.237 -28.946 1.00 43.22 249 ALA A N 1
ATOM 1824 C CA . ALA A 1 249 ? 17.782 17.738 -27.847 1.00 43.22 249 ALA A CA 1
ATOM 1825 C C . ALA A 1 249 ? 18.261 16.516 -27.050 1.00 43.22 249 ALA A C 1
ATOM 1827 O O . ALA A 1 249 ? 17.421 15.872 -26.421 1.00 43.22 249 ALA A O 1
ATOM 1828 N N . PRO A 1 250 ? 19.554 16.140 -27.102 1.00 42.97 250 PRO A N 1
ATOM 1829 C CA . PRO A 1 250 ? 20.071 15.106 -26.219 1.00 42.97 250 PRO A CA 1
ATOM 1830 C C . PRO A 1 250 ? 19.741 15.515 -24.785 1.00 42.97 250 PRO A C 1
ATOM 1832 O O . PRO A 1 250 ? 20.112 16.603 -24.339 1.00 42.97 250 PRO A O 1
ATOM 1835 N N . PHE A 1 251 ? 18.991 14.661 -24.093 1.00 42.69 251 PHE A N 1
ATOM 1836 C CA . PHE A 1 251 ? 18.764 14.769 -22.664 1.00 42.69 251 PHE A CA 1
ATOM 1837 C C . PHE A 1 251 ? 20.140 14.633 -22.012 1.00 42.69 251 PHE A C 1
ATOM 1839 O O . PHE A 1 251 ? 20.670 13.532 -21.893 1.00 42.69 251 PHE A O 1
ATOM 1846 N N . MET A 1 252 ? 20.790 15.760 -21.720 1.00 36.03 252 MET A N 1
ATOM 1847 C CA . MET A 1 252 ? 22.053 15.753 -21.000 1.00 36.03 252 MET A CA 1
ATOM 1848 C C . MET A 1 252 ? 21.753 15.284 -19.574 1.00 36.03 252 MET A C 1
ATOM 1850 O O . MET A 1 252 ? 21.014 15.968 -18.863 1.00 36.03 252 MET A O 1
ATOM 1854 N N . PRO A 1 253 ? 22.292 14.136 -19.129 1.00 40.44 253 PRO A N 1
ATOM 1855 C CA . PRO A 1 253 ? 22.197 13.752 -17.735 1.00 40.44 253 PRO A CA 1
ATOM 1856 C C . PRO A 1 253 ? 23.063 14.724 -16.927 1.00 40.44 253 PRO A C 1
ATOM 1858 O O . PRO A 1 253 ? 24.282 14.581 -16.859 1.00 40.44 253 PRO A O 1
ATOM 1861 N N . SER A 1 254 ? 22.446 15.724 -16.298 1.00 44.59 254 SER A N 1
ATOM 1862 C CA . SER A 1 254 ? 23.132 16.721 -15.460 1.00 44.59 254 SER A CA 1
ATOM 1863 C C . SER A 1 254 ? 23.672 16.169 -14.128 1.00 44.59 254 SER A C 1
ATOM 1865 O O . SER A 1 254 ? 23.864 16.929 -13.187 1.00 44.59 254 SER A O 1
ATOM 1867 N N . PHE A 1 255 ? 23.945 14.867 -14.008 1.00 46.75 255 PHE A N 1
ATOM 1868 C CA . PHE A 1 255 ? 24.384 14.256 -12.748 1.00 46.75 255 PHE A CA 1
ATOM 1869 C C . PHE A 1 255 ? 25.531 13.245 -12.904 1.00 46.75 255 PHE A C 1
ATOM 1871 O O . PHE A 1 255 ? 25.565 12.218 -12.239 1.00 46.75 255 PHE A O 1
ATOM 1878 N N . VAL A 1 256 ? 26.527 13.543 -13.747 1.00 44.38 256 VAL A N 1
ATOM 1879 C CA . VAL A 1 256 ? 27.856 12.893 -13.666 1.00 44.38 256 VAL A CA 1
ATOM 1880 C C . VAL A 1 256 ? 28.973 13.923 -13.885 1.00 44.38 256 VAL A C 1
ATOM 1882 O O . VAL A 1 256 ? 29.841 13.759 -14.733 1.00 44.38 256 VAL A O 1
ATOM 1885 N N . LEU A 1 257 ? 28.963 15.022 -13.126 1.00 42.91 257 LEU A N 1
ATOM 1886 C CA . LEU A 1 257 ? 30.043 16.024 -13.162 1.00 42.91 257 LEU A CA 1
ATOM 1887 C C . LEU A 1 257 ? 30.572 16.363 -11.760 1.00 42.91 257 LEU A C 1
ATOM 1889 O O . LEU A 1 257 ? 30.872 17.508 -11.451 1.00 42.91 257 LEU A O 1
ATOM 1893 N N . GLY A 1 258 ? 30.674 15.350 -10.890 1.00 43.41 258 GLY A N 1
ATOM 1894 C CA . GLY A 1 258 ? 31.035 15.544 -9.480 1.00 43.41 258 GLY A CA 1
ATOM 1895 C C . GLY A 1 258 ? 32.047 14.564 -8.882 1.00 43.41 258 GLY A C 1
ATOM 1896 O O . GLY A 1 258 ? 32.094 14.455 -7.662 1.00 43.41 258 GLY A O 1
ATOM 1897 N N . ARG A 1 259 ? 32.838 13.813 -9.671 1.00 48.19 259 ARG A N 1
ATOM 1898 C CA . ARG A 1 259 ? 33.834 12.879 -9.085 1.00 48.19 259 ARG A CA 1
ATOM 1899 C C . ARG A 1 259 ? 35.157 12.682 -9.833 1.00 48.19 259 ARG A C 1
ATOM 1901 O O . ARG A 1 259 ? 35.860 11.717 -9.552 1.00 48.19 259 ARG A O 1
ATOM 1908 N N . ALA A 1 260 ? 35.541 13.596 -10.725 1.00 47.19 260 ALA A N 1
ATOM 1909 C CA . ALA A 1 260 ? 36.815 13.508 -11.455 1.00 47.19 260 ALA A CA 1
ATOM 1910 C C . ALA A 1 260 ? 37.885 14.542 -11.034 1.00 47.19 260 ALA A C 1
ATOM 1912 O O . ALA A 1 260 ? 38.905 14.651 -11.701 1.00 47.19 260 ALA A O 1
ATOM 1913 N N . ALA A 1 261 ? 37.704 15.282 -9.933 1.00 49.91 261 ALA A N 1
ATOM 1914 C CA . ALA A 1 261 ? 38.625 16.356 -9.521 1.00 49.91 261 ALA A CA 1
ATOM 1915 C C . ALA A 1 261 ? 39.468 16.035 -8.264 1.00 49.91 261 ALA A C 1
ATOM 1917 O O . ALA A 1 261 ? 39.780 16.929 -7.488 1.00 49.91 261 ALA A O 1
ATOM 1918 N N . GLY A 1 262 ? 39.822 14.766 -8.023 1.00 48.22 262 GLY A N 1
ATOM 1919 C CA . GLY A 1 262 ? 40.472 14.358 -6.765 1.00 48.22 262 GLY A CA 1
ATOM 1920 C C . GLY A 1 262 ? 41.572 13.304 -6.882 1.00 48.22 262 GLY A C 1
ATOM 1921 O O . GLY A 1 262 ? 41.712 12.488 -5.976 1.00 48.22 262 GLY A O 1
ATOM 1922 N N . ARG A 1 263 ? 42.321 13.254 -7.992 1.00 53.53 263 ARG A N 1
ATOM 1923 C CA . ARG A 1 263 ? 43.452 12.315 -8.150 1.00 53.53 263 ARG A CA 1
ATOM 1924 C C . ARG A 1 263 ? 44.641 12.893 -8.933 1.00 53.53 263 ARG A C 1
ATOM 1926 O O . ARG A 1 263 ? 45.229 12.221 -9.766 1.00 53.53 263 ARG A O 1
ATOM 1933 N N . ALA A 1 264 ? 45.000 14.142 -8.646 1.00 49.69 264 ALA A N 1
ATOM 1934 C CA . ALA A 1 264 ? 46.245 14.755 -9.117 1.00 49.69 264 ALA A CA 1
ATOM 1935 C C . ALA A 1 264 ? 46.897 15.563 -7.983 1.00 49.69 264 ALA A C 1
ATOM 1937 O O . ALA A 1 264 ? 47.023 16.779 -8.058 1.00 49.69 264 ALA A O 1
ATOM 1938 N N . ALA A 1 265 ? 47.223 14.882 -6.885 1.00 56.19 265 ALA A N 1
ATOM 1939 C CA . ALA A 1 265 ? 48.089 15.399 -5.827 1.00 56.19 265 ALA A CA 1
ATOM 1940 C C . ALA A 1 265 ? 48.640 14.214 -5.021 1.00 56.19 265 ALA A C 1
ATOM 1942 O O . ALA A 1 265 ? 48.122 13.886 -3.951 1.00 56.19 265 ALA A O 1
ATOM 1943 N N . ARG A 1 266 ? 49.620 13.516 -5.599 1.00 55.53 266 ARG A N 1
ATOM 1944 C CA . ARG A 1 266 ? 50.657 12.741 -4.909 1.00 55.53 266 ARG A CA 1
ATOM 1945 C C . ARG A 1 266 ? 51.696 12.278 -5.915 1.00 55.53 266 ARG A C 1
ATOM 1947 O O . ARG A 1 266 ? 51.267 11.834 -7.001 1.00 55.53 266 ARG A O 1
#

pLDDT: mean 76.32, std 21.38, range [36.03, 98.5]

Radius of gyration: 25.38 Å; chains: 1; bounding box: 73×41×86 Å

Foldseek 3Di:
DVVVVVVVVVCVVPPDPPPPDDCVVVVLVVVVVVVVVVVVVVVVVCVVVVVVDDPVVVVLVVLVVFVLSVVLVLLCVLLVLLLVLLVVLLVDPLQVVQPPDNLSVLSVVLNVLSVVSNVVSVVLRVLLVVQVVVVVVVVCPDPPNPPPPDDDCPDDPDQLVVSVVSSVVSCVPPPSNVVVVVSLVVLLVSLVVSVVVCVVSVGPDCSSVSSSVSSNVSSVVVVVVVVSVVSVSVVSVVVVVVCPPPVPPPPPPPPDPPPDPPPPDD